Protein AF-A0A0W0EYN5-F1 (afdb_monomer_lite)

Radius of gyration: 32.91 Å; chains: 1; bounding box: 70×61×99 Å

Organism: Moniliophthora roreri (NCBI:txid221103)

InterPro domains:
  IPR000730 Proliferating cell nuclear antigen, PCNA [PTHR11352] (245-375)
  IPR000730 Proliferating cell nuclear antigen, PCNA [TIGR00590] (245-375)
  IPR007318 Phospholipid methyltransferase [PF04191] (114-179)
  IPR022648 Proliferating cell nuclear antigen, PCNA, N-terminal [PF00705] (245-336)
  IPR046938 DNA clamp superfamily [SSF55979] (242-336)

Foldseek 3Di:
DDLVVLLVLLQVLLVLLLLLLVLLLLLLDFPDDVVPPPLDDQDPCVVDDVSNLLSCVRVPQNPPQVVVLSVVLNVLSNLQSLLSNCVSPVVSCVVPVLSVFDAPDNLSDDDPLLVQLSCLQNQLSVQSVQVSVQCPVVDDSHLDQDPDDDDRCDTPCVVDPCSSLVSNLSNLRSSLSNQPDGSTSLVRSCVCVDPVSVVSNVSSVVSSVSSNVSVVVCVVSSVVSVLVNLVVVVVVVVVVPDQQKDWDKDADPVNPDIDIDIGGNVNDPDDDGPDDADFADDPVVVVVVVVVADPQWDWDWDAPDRPGQWIKIWTADPVPRDIDIDIDGGDDDDDDDDDDDPDDDPDDDDDDPVVVVVVCVVVVVPDDDDDDDDDD

Structure (mmCIF, N/CA/C/O backbone):
data_AF-A0A0W0EYN5-F1
#
_entry.id   AF-A0A0W0EYN5-F1
#
loop_
_atom_site.group_PDB
_atom_site.id
_atom_site.type_symbol
_atom_site.label_atom_id
_atom_site.label_alt_id
_atom_site.label_comp_id
_atom_site.label_asym_id
_atom_site.label_entity_id
_atom_site.label_seq_id
_atom_site.pdbx_PDB_ins_code
_atom_site.Cartn_x
_atom_site.Cartn_y
_atom_site.Cartn_z
_atom_site.occupancy
_atom_site.B_iso_or_equiv
_atom_site.auth_seq_id
_atom_site.auth_comp_id
_atom_site.auth_asym_id
_atom_site.auth_atom_id
_atom_site.pdbx_PDB_model_num
ATOM 1 N N . MET A 1 1 ? 24.692 -20.113 -33.228 1.00 60.09 1 MET A N 1
ATOM 2 C CA . MET A 1 1 ? 23.243 -19.869 -33.068 1.00 60.09 1 MET A CA 1
ATOM 3 C C . MET A 1 1 ? 22.690 -19.622 -34.459 1.00 60.09 1 MET A C 1
ATOM 5 O O . MET A 1 1 ? 23.365 -18.939 -35.217 1.00 60.09 1 MET A O 1
ATOM 9 N N . THR A 1 2 ? 21.585 -20.253 -34.856 1.00 79.88 2 THR A N 1
ATOM 10 C CA . THR A 1 2 ? 21.007 -19.992 -36.185 1.00 79.88 2 THR A CA 1
ATOM 11 C C . THR A 1 2 ? 20.398 -18.582 -36.211 1.00 79.88 2 THR A C 1
ATOM 13 O O . THR A 1 2 ? 19.923 -18.129 -35.165 1.00 79.88 2 THR A O 1
ATOM 16 N N . PRO A 1 3 ? 20.382 -17.887 -37.365 1.00 79.56 3 PRO A N 1
ATOM 17 C CA . PRO A 1 3 ? 19.792 -16.547 -37.480 1.00 79.56 3 PRO A CA 1
ATOM 18 C C . PRO A 1 3 ? 18.334 -16.489 -36.998 1.00 79.56 3 PRO A C 1
ATOM 20 O O . PRO A 1 3 ? 17.917 -15.533 -36.353 1.00 79.56 3 PRO A O 1
ATOM 23 N N . GLU A 1 4 ? 17.574 -17.561 -37.234 1.00 84.50 4 GLU A N 1
ATOM 24 C CA . GLU A 1 4 ? 16.193 -17.705 -36.760 1.00 84.50 4 GLU A CA 1
ATOM 25 C C . GLU A 1 4 ? 16.092 -17.740 -35.229 1.00 84.50 4 GLU A C 1
ATOM 27 O O . GLU A 1 4 ? 15.214 -17.107 -34.643 1.00 84.50 4 GLU A O 1
ATOM 32 N N . HIS A 1 5 ? 17.010 -18.445 -34.561 1.00 86.12 5 HIS A N 1
ATOM 33 C CA . HIS A 1 5 ? 17.027 -18.536 -33.103 1.00 86.12 5 HIS A CA 1
ATOM 34 C C . HIS A 1 5 ? 17.408 -17.190 -32.464 1.00 86.12 5 HIS A C 1
ATOM 36 O O . HIS A 1 5 ? 16.873 -16.825 -31.418 1.00 86.12 5 HIS A O 1
ATOM 42 N N . GLU A 1 6 ? 18.304 -16.429 -33.098 1.00 87.38 6 GLU A N 1
ATOM 43 C CA . GLU A 1 6 ? 18.687 -15.084 -32.649 1.00 87.38 6 GLU A CA 1
ATOM 44 C C . GLU A 1 6 ? 17.545 -14.081 -32.812 1.00 87.38 6 GLU A C 1
ATOM 46 O O . GLU A 1 6 ? 17.229 -13.348 -31.872 1.00 87.38 6 GLU A O 1
ATOM 51 N N . PHE A 1 7 ? 16.854 -14.116 -33.954 1.00 91.56 7 PHE A N 1
ATOM 52 C CA . PHE A 1 7 ? 15.658 -13.312 -34.178 1.00 91.56 7 PHE A CA 1
ATOM 53 C C . PHE A 1 7 ? 14.560 -13.606 -33.148 1.00 91.56 7 PHE A C 1
ATOM 55 O O . PHE A 1 7 ? 13.981 -12.676 -32.577 1.00 91.56 7 PHE A O 1
ATOM 62 N N . LEU A 1 8 ? 14.288 -14.886 -32.870 1.00 92.50 8 LEU A N 1
ATOM 63 C CA . LEU A 1 8 ? 13.269 -15.283 -31.898 1.00 92.50 8 LEU A CA 1
ATOM 64 C C . LEU A 1 8 ? 13.630 -14.822 -30.480 1.00 92.50 8 LEU A C 1
ATOM 66 O O . LEU A 1 8 ? 12.780 -14.272 -29.775 1.00 92.50 8 LEU A O 1
ATOM 70 N N . GLN A 1 9 ? 14.891 -14.995 -30.070 1.00 93.12 9 GLN A N 1
ATOM 71 C CA . GLN A 1 9 ? 15.349 -14.574 -28.747 1.00 93.12 9 GLN A CA 1
ATOM 72 C C . GLN A 1 9 ? 15.282 -13.049 -28.581 1.00 93.12 9 GLN A C 1
ATOM 74 O O . GLN A 1 9 ? 14.762 -12.565 -27.572 1.00 93.12 9 GLN A O 1
ATOM 79 N N . ALA A 1 10 ? 15.751 -12.296 -29.579 1.00 93.75 10 ALA A N 1
ATOM 80 C CA . ALA A 1 10 ? 15.685 -10.838 -29.590 1.00 93.75 10 ALA A CA 1
ATOM 81 C C . ALA A 1 10 ? 14.234 -10.339 -29.537 1.00 93.75 10 ALA A C 1
ATOM 83 O O . ALA A 1 10 ? 13.909 -9.473 -28.725 1.00 93.75 10 ALA A O 1
ATOM 84 N N . SER A 1 11 ? 13.347 -10.935 -30.338 1.00 95.31 11 SER A N 1
ATOM 85 C CA . SER A 1 11 ? 11.919 -10.596 -30.360 1.00 95.31 11 SER A CA 1
ATOM 86 C C . SER A 1 11 ? 11.261 -10.842 -29.006 1.00 95.31 11 SER A C 1
ATOM 88 O O . SER A 1 11 ? 10.564 -9.972 -28.483 1.00 95.31 11 SER A O 1
ATOM 90 N N . PHE A 1 12 ? 11.526 -11.995 -28.390 1.00 96.06 12 PHE A N 1
ATOM 91 C CA . PHE A 1 12 ? 10.991 -12.314 -27.070 1.00 96.06 12 PHE A CA 1
ATOM 92 C C . PHE A 1 12 ? 11.501 -11.344 -25.995 1.00 96.06 12 PHE A C 1
ATOM 94 O O . PHE A 1 12 ? 10.713 -10.820 -25.205 1.00 96.06 12 PHE A O 1
ATOM 101 N N . LYS A 1 13 ? 12.804 -11.036 -25.995 1.00 95.69 13 LYS A N 1
ATOM 102 C CA . LYS A 1 13 ? 13.395 -10.066 -25.066 1.00 95.69 13 LYS A CA 1
ATOM 103 C C . LYS A 1 13 ? 12.800 -8.665 -25.248 1.00 95.69 13 LYS A C 1
ATOM 105 O O . LYS A 1 13 ? 12.451 -8.026 -24.257 1.00 95.69 13 LYS A O 1
ATOM 110 N N . ALA A 1 14 ? 12.625 -8.212 -26.489 1.00 96.31 14 ALA A N 1
ATOM 111 C CA . ALA A 1 14 ? 12.003 -6.928 -26.802 1.00 96.31 14 ALA A CA 1
ATOM 112 C C . ALA A 1 14 ? 10.554 -6.849 -26.287 1.00 96.31 14 ALA A C 1
ATOM 114 O O . ALA A 1 14 ? 10.178 -5.863 -25.652 1.00 96.31 14 ALA A O 1
ATOM 115 N N . VAL A 1 15 ? 9.759 -7.911 -26.470 1.00 96.88 15 VAL A N 1
ATOM 116 C CA . VAL A 1 15 ? 8.395 -8.000 -25.915 1.00 96.88 15 VAL A CA 1
ATOM 117 C C . VAL A 1 15 ? 8.410 -7.901 -24.389 1.00 96.88 15 VAL A C 1
ATOM 119 O O . VAL A 1 15 ? 7.619 -7.150 -23.820 1.00 96.88 15 VAL A O 1
ATOM 122 N N . LEU A 1 16 ? 9.325 -8.601 -23.714 1.00 96.62 16 LEU A N 1
ATOM 123 C CA . LEU A 1 16 ? 9.462 -8.542 -22.255 1.00 96.62 16 LEU A CA 1
ATOM 124 C C . LEU A 1 16 ? 9.797 -7.131 -21.745 1.00 96.62 16 LEU A C 1
ATOM 126 O O . LEU A 1 16 ? 9.211 -6.684 -20.756 1.00 96.62 16 LEU A O 1
ATOM 130 N N . VAL A 1 17 ? 10.686 -6.409 -22.434 1.00 96.56 17 VAL A N 1
ATOM 131 C CA . VAL A 1 17 ? 10.999 -5.007 -22.115 1.00 96.56 17 VAL A CA 1
ATOM 132 C C . VAL A 1 17 ? 9.755 -4.129 -22.253 1.00 96.56 17 VAL A C 1
ATOM 134 O O . VAL A 1 17 ? 9.421 -3.391 -21.324 1.00 96.56 17 VAL A O 1
ATOM 137 N N . LEU A 1 18 ? 9.017 -4.245 -23.360 1.00 96.38 18 LEU A N 1
ATOM 138 C CA . LEU A 1 18 ? 7.792 -3.467 -23.570 1.00 96.38 18 LEU A CA 1
ATOM 139 C C . LEU A 1 18 ? 6.719 -3.780 -22.519 1.00 96.38 18 LEU A C 1
ATOM 141 O O . LEU A 1 18 ? 6.106 -2.861 -21.975 1.00 96.38 18 LEU A O 1
ATOM 145 N N . LEU A 1 19 ? 6.526 -5.058 -22.178 1.00 95.56 19 LEU A N 1
ATOM 146 C CA . LEU A 1 19 ? 5.604 -5.475 -21.118 1.00 95.56 19 LEU A CA 1
ATOM 147 C C . LEU A 1 19 ? 5.996 -4.894 -19.757 1.00 95.56 19 LEU A C 1
ATOM 149 O O . LEU A 1 19 ? 5.115 -4.450 -19.021 1.00 95.56 19 LEU A O 1
ATOM 153 N N . SER A 1 20 ? 7.292 -4.835 -19.435 1.00 95.19 20 SER A N 1
ATOM 154 C CA . SER A 1 20 ? 7.768 -4.194 -18.201 1.00 95.19 20 SER A CA 1
ATOM 155 C C . SER A 1 20 ? 7.454 -2.690 -18.171 1.00 95.19 20 SER A C 1
ATOM 157 O O . SER A 1 20 ? 6.932 -2.192 -17.173 1.00 95.19 20 SER A O 1
ATOM 159 N N . GLY A 1 21 ? 7.638 -1.979 -19.292 1.00 93.44 21 GLY A N 1
ATOM 160 C CA . GLY A 1 21 ? 7.287 -0.559 -19.409 1.00 93.44 21 GLY A CA 1
ATOM 161 C C . GLY A 1 21 ? 5.778 -0.304 -19.289 1.00 93.44 21 GLY A C 1
ATOM 162 O O . GLY A 1 21 ? 5.344 0.638 -18.620 1.00 93.44 21 GLY A O 1
ATOM 163 N N . ILE A 1 22 ? 4.953 -1.180 -19.875 1.00 92.75 22 ILE A N 1
ATOM 164 C CA . ILE A 1 22 ? 3.490 -1.141 -19.735 1.00 92.75 22 ILE A CA 1
ATOM 165 C C . ILE A 1 22 ? 3.077 -1.411 -18.282 1.00 92.75 22 ILE A C 1
ATOM 167 O O . ILE A 1 22 ? 2.254 -0.675 -17.731 1.00 92.75 22 ILE A O 1
ATOM 171 N N . ALA A 1 23 ? 3.656 -2.428 -17.639 1.00 92.69 23 ALA A N 1
ATOM 172 C CA . ALA A 1 23 ? 3.383 -2.751 -16.242 1.00 92.69 23 ALA A CA 1
ATOM 173 C C . ALA A 1 23 ? 3.735 -1.576 -15.319 1.00 92.69 23 ALA A C 1
ATOM 175 O O . ALA A 1 23 ? 2.906 -1.178 -14.500 1.00 92.69 23 ALA A O 1
ATOM 176 N N . PHE A 1 24 ? 4.903 -0.954 -15.514 1.00 91.44 24 PHE A N 1
ATOM 177 C CA . PHE A 1 24 ? 5.311 0.246 -14.783 1.00 91.44 24 PHE A CA 1
ATOM 178 C C . PHE A 1 24 ? 4.314 1.397 -14.964 1.00 91.44 24 PHE A C 1
ATOM 180 O O . PHE A 1 24 ? 3.911 2.038 -13.990 1.00 91.44 24 PHE A O 1
ATOM 187 N N . ARG A 1 25 ? 3.840 1.628 -16.197 1.00 90.06 25 ARG A N 1
ATOM 188 C CA . ARG A 1 25 ? 2.810 2.637 -16.466 1.00 90.06 25 ARG A CA 1
ATOM 189 C C . ARG A 1 25 ? 1.548 2.372 -15.648 1.00 90.06 25 ARG A C 1
ATOM 191 O O . ARG A 1 25 ? 1.042 3.312 -15.034 1.00 90.06 25 ARG A O 1
ATOM 198 N N . PHE A 1 26 ? 1.040 1.141 -15.627 1.00 88.44 26 PHE A N 1
ATOM 199 C CA . PHE A 1 26 ? -0.155 0.795 -14.849 1.00 88.44 26 PHE A CA 1
ATOM 200 C C . PHE A 1 26 ? 0.057 0.931 -13.337 1.00 88.44 26 PHE A C 1
ATOM 202 O O . PHE A 1 26 ? -0.863 1.365 -12.648 1.00 88.44 26 PHE A O 1
ATOM 209 N N . SER A 1 27 ? 1.262 0.664 -12.823 1.00 89.38 27 SER A N 1
ATOM 210 C CA . SER A 1 27 ? 1.581 0.841 -11.397 1.00 89.38 27 SER A CA 1
ATOM 211 C C . SER A 1 27 ? 1.345 2.263 -10.887 1.00 89.38 27 SER A C 1
ATOM 213 O O . SER A 1 27 ? 0.970 2.462 -9.734 1.00 89.38 27 SER A O 1
ATOM 215 N N . PHE A 1 28 ? 1.571 3.253 -11.748 1.00 85.62 28 PHE A N 1
ATOM 216 C CA . PHE A 1 28 ? 1.469 4.675 -11.416 1.00 85.62 28 PHE A CA 1
ATOM 217 C C . PHE A 1 28 ? 0.334 5.370 -12.179 1.00 85.62 28 PHE A C 1
ATOM 219 O O . PHE A 1 28 ? 0.349 6.588 -12.356 1.00 85.62 28 PHE A O 1
ATOM 226 N N . THR A 1 29 ? -0.654 4.597 -12.643 1.00 83.38 29 THR A N 1
ATOM 227 C CA . THR A 1 29 ? -1.915 5.122 -13.177 1.00 83.38 29 THR A CA 1
ATOM 228 C C . THR A 1 29 ? -3.045 4.709 -12.240 1.00 83.38 29 THR A C 1
ATOM 230 O O . THR A 1 29 ? -3.401 3.530 -12.223 1.00 83.38 29 THR A O 1
ATOM 233 N N . PRO A 1 30 ? -3.612 5.629 -11.448 1.00 70.44 30 PRO A N 1
ATOM 234 C CA . PRO A 1 30 ? -4.750 5.295 -10.603 1.00 70.44 30 PRO A CA 1
ATOM 235 C C . PRO A 1 30 ? -5.973 4.899 -11.453 1.00 70.44 30 PRO A C 1
ATOM 237 O O . PRO A 1 30 ? -6.144 5.417 -12.557 1.00 70.44 30 PRO A O 1
ATOM 240 N N . PRO A 1 31 ? -6.844 4.005 -10.948 1.00 67.62 31 PRO A N 1
ATOM 241 C CA . PRO A 1 31 ? -8.040 3.550 -11.665 1.00 67.62 31 PRO A CA 1
ATOM 242 C C . PRO A 1 31 ? -9.118 4.635 -11.778 1.00 67.62 31 PRO A C 1
ATOM 244 O O . PRO A 1 31 ? -9.865 4.658 -12.749 1.00 67.62 31 PRO A O 1
ATOM 247 N N . ASN A 1 32 ? -9.181 5.543 -10.802 1.00 63.16 32 ASN A N 1
ATOM 248 C CA . ASN A 1 32 ? -10.073 6.691 -10.816 1.00 63.16 32 ASN A CA 1
ATOM 249 C C . ASN A 1 32 ? -9.248 7.929 -11.166 1.00 63.16 32 ASN A C 1
ATOM 251 O O . ASN A 1 32 ? -8.230 8.186 -10.518 1.00 63.16 32 ASN A O 1
ATOM 255 N N . ASN A 1 33 ? -9.695 8.708 -12.158 1.00 53.38 33 ASN A N 1
ATOM 256 C CA . ASN A 1 33 ? -9.189 10.064 -12.344 1.00 53.38 33 ASN A CA 1
ATOM 257 C C . ASN A 1 33 ? -9.405 10.794 -11.018 1.00 53.38 33 ASN A C 1
ATOM 259 O O . ASN A 1 33 ? -10.546 11.035 -10.623 1.00 53.38 33 ASN A O 1
ATOM 263 N N . SER A 1 34 ? -8.328 11.163 -10.329 1.00 49.31 34 SER A N 1
ATOM 264 C CA . SER A 1 34 ? -8.365 12.046 -9.164 1.00 49.31 34 SER A CA 1
ATOM 265 C C . SER A 1 34 ? -8.702 13.482 -9.588 1.00 49.31 34 SER A C 1
ATOM 267 O O . SER A 1 34 ? -8.107 14.435 -9.107 1.00 49.31 34 SER A O 1
ATOM 269 N N . GLY A 1 35 ? -9.668 13.657 -10.498 1.00 40.22 35 GLY A N 1
ATOM 270 C CA . GLY A 1 35 ? -10.039 14.925 -11.128 1.00 40.22 35 GLY A CA 1
ATOM 271 C C . GLY A 1 35 ? -10.541 16.001 -10.163 1.00 40.22 35 GLY A C 1
ATOM 272 O O . GLY A 1 35 ? -10.834 17.099 -10.610 1.00 40.22 35 GLY A O 1
ATOM 273 N N . ASN A 1 36 ? -10.598 15.703 -8.861 1.00 41.62 36 ASN A N 1
ATOM 274 C CA . ASN A 1 36 ? -10.980 16.628 -7.799 1.00 41.62 36 ASN A CA 1
ATOM 275 C C . ASN A 1 36 ? -9.921 16.771 -6.683 1.00 41.62 36 ASN A C 1
ATOM 277 O O . ASN A 1 36 ? -10.180 17.500 -5.726 1.00 41.62 36 ASN A O 1
ATOM 281 N N . SER A 1 37 ? -8.755 16.106 -6.745 1.00 48.66 37 SER A N 1
ATOM 282 C CA . SER A 1 37 ? -7.663 16.399 -5.802 1.00 48.66 37 SER A CA 1
ATOM 283 C C . SER A 1 37 ? -6.960 17.666 -6.278 1.00 48.66 37 SER A C 1
ATOM 285 O O . SER A 1 37 ? -6.003 17.614 -7.046 1.00 48.66 37 SER A O 1
ATOM 287 N N . VAL A 1 38 ? -7.491 18.824 -5.888 1.00 52.81 38 VAL A N 1
ATOM 288 C CA . VAL A 1 38 ? -6.788 20.096 -6.068 1.00 52.81 38 VAL A CA 1
ATOM 289 C C . VAL A 1 38 ? -5.455 19.963 -5.342 1.00 52.81 38 VAL A C 1
ATOM 291 O O . VAL A 1 38 ? -5.450 19.744 -4.129 1.00 52.81 38 VAL A O 1
ATOM 294 N N . SER A 1 39 ? -4.344 20.059 -6.079 1.00 55.56 39 SER A N 1
ATOM 295 C CA . SER A 1 39 ? -3.005 20.033 -5.493 1.00 55.56 39 SER A CA 1
ATOM 296 C C . SER A 1 39 ? -2.982 21.039 -4.341 1.00 55.56 39 SER A C 1
ATOM 298 O O . SER A 1 39 ? -3.302 22.215 -4.563 1.00 55.56 39 SER A O 1
ATOM 300 N N . PRO A 1 40 ? -2.661 20.616 -3.108 1.00 62.03 40 PRO A N 1
ATOM 301 C CA . PRO A 1 40 ? -2.748 21.515 -1.973 1.00 62.03 40 PRO A CA 1
ATOM 302 C C . PRO A 1 40 ? -1.811 22.714 -2.195 1.00 62.03 40 PRO A C 1
ATOM 304 O O . PRO A 1 40 ? -0.700 22.538 -2.719 1.00 62.03 40 PRO A O 1
ATOM 307 N N . PRO A 1 41 ? -2.224 23.944 -1.830 1.00 69.38 41 PRO A N 1
ATOM 308 C CA . PRO A 1 41 ? -1.318 25.084 -1.860 1.00 69.38 41 PRO A CA 1
ATOM 309 C C . PRO A 1 41 ? -0.112 24.790 -0.964 1.00 69.38 41 PRO A C 1
ATOM 311 O O . PRO A 1 41 ? -0.215 24.044 0.011 1.00 69.38 41 PRO A O 1
ATOM 314 N N . ARG A 1 42 ? 1.052 25.355 -1.309 1.00 76.50 42 ARG A N 1
ATOM 315 C CA . ARG A 1 42 ? 2.275 25.130 -0.532 1.00 76.50 42 ARG A CA 1
ATOM 316 C C . ARG A 1 42 ? 2.034 25.537 0.928 1.00 76.50 42 ARG A C 1
ATOM 318 O O . ARG A 1 42 ? 1.707 26.704 1.152 1.00 76.50 42 ARG A O 1
ATOM 325 N N . PRO A 1 43 ? 2.220 24.626 1.899 1.00 78.62 43 PRO A N 1
ATOM 326 C CA . PRO A 1 43 ? 1.990 24.948 3.294 1.00 78.62 43 PRO A CA 1
ATOM 327 C C . PRO A 1 43 ? 3.052 25.943 3.780 1.00 78.62 43 PRO A C 1
ATOM 329 O O . PRO A 1 43 ? 4.211 25.882 3.336 1.00 78.62 43 PRO A O 1
ATOM 332 N N . PRO A 1 44 ? 2.693 26.871 4.680 1.00 77.81 44 PRO A N 1
ATOM 333 C CA . PRO A 1 44 ? 3.665 27.744 5.317 1.00 77.81 44 PRO A CA 1
ATOM 334 C C . PRO A 1 44 ? 4.661 26.917 6.144 1.00 77.81 44 PRO A C 1
ATOM 336 O O . PRO A 1 44 ? 4.319 25.888 6.723 1.00 77.81 44 PRO A O 1
ATOM 339 N N . LEU A 1 45 ? 5.911 27.387 6.237 1.00 75.06 45 LEU A N 1
ATOM 340 C CA . LEU A 1 45 ? 6.994 26.701 6.967 1.00 75.06 45 LEU A CA 1
ATOM 341 C C . LEU A 1 45 ? 6.660 26.425 8.446 1.00 75.06 45 LEU A C 1
ATOM 343 O O . LEU A 1 45 ? 7.220 25.507 9.041 1.00 75.06 45 LEU A O 1
ATOM 347 N N . SER A 1 46 ? 5.730 27.185 9.027 1.00 76.69 46 SER A N 1
ATOM 348 C CA . SER A 1 46 ? 5.237 27.018 10.396 1.00 76.69 46 SER A CA 1
ATOM 349 C C . SER A 1 46 ? 4.435 25.734 10.629 1.00 76.69 46 SER A C 1
ATOM 351 O O . SER A 1 46 ? 4.337 25.299 11.771 1.00 76.69 46 SER A O 1
ATOM 353 N N . GLU A 1 47 ? 3.873 25.111 9.587 1.00 75.06 47 GLU A N 1
ATOM 354 C CA . GLU A 1 47 ? 3.097 23.860 9.705 1.00 75.06 47 GLU A CA 1
ATOM 355 C C . GLU A 1 47 ? 3.976 22.605 9.856 1.00 75.06 47 GLU A C 1
ATOM 357 O O . GLU A 1 47 ? 3.477 21.496 10.059 1.00 75.06 47 GLU A O 1
ATOM 362 N N . GLY A 1 48 ? 5.299 22.777 9.814 1.00 85.44 48 GLY A N 1
ATOM 363 C CA . GLY A 1 48 ? 6.267 21.733 10.116 1.00 85.44 48 GLY A CA 1
ATOM 364 C C . GLY A 1 48 ? 6.528 20.750 8.971 1.00 85.44 48 GLY A C 1
ATOM 365 O O . GLY A 1 48 ? 6.029 20.866 7.850 1.00 85.44 48 GLY A O 1
ATOM 366 N N . PHE A 1 49 ? 7.373 19.760 9.264 1.00 83.12 49 PHE A N 1
ATOM 367 C CA . PHE A 1 49 ? 7.918 18.837 8.266 1.00 83.12 49 PHE A CA 1
ATOM 368 C C . PHE A 1 49 ? 6.856 17.929 7.625 1.00 83.12 49 PHE A C 1
ATOM 370 O O . PHE A 1 49 ? 6.925 17.656 6.430 1.00 83.12 49 PHE A O 1
ATOM 377 N N . THR A 1 50 ? 5.854 17.486 8.389 1.00 78.62 50 THR A N 1
ATOM 378 C CA . THR A 1 50 ? 4.811 16.571 7.898 1.00 78.62 50 THR A CA 1
ATOM 379 C C . THR A 1 50 ? 3.962 17.212 6.802 1.00 78.62 50 THR A C 1
ATOM 381 O O . THR A 1 50 ? 3.758 16.594 5.761 1.00 78.62 50 THR A O 1
ATOM 384 N N . ALA A 1 51 ? 3.524 18.462 6.988 1.00 79.75 51 ALA A N 1
ATOM 385 C CA . ALA A 1 51 ? 2.744 19.186 5.985 1.00 79.75 51 ALA A CA 1
ATOM 386 C C . ALA A 1 51 ? 3.562 19.425 4.707 1.00 79.75 51 ALA A C 1
ATOM 388 O O . ALA A 1 51 ? 3.090 19.160 3.601 1.00 79.75 51 ALA A O 1
ATOM 389 N N . LEU A 1 52 ? 4.825 19.843 4.860 1.00 83.31 52 LEU A N 1
ATOM 390 C CA . LEU A 1 52 ? 5.739 20.037 3.733 1.00 83.31 52 LEU A CA 1
ATOM 391 C C . LEU A 1 52 ? 5.984 18.735 2.955 1.00 83.31 52 LEU A C 1
ATOM 393 O O . LEU A 1 52 ? 6.006 18.755 1.724 1.00 83.31 52 LEU A O 1
ATOM 397 N N . ARG A 1 53 ? 6.136 17.606 3.659 1.00 85.62 53 ARG A N 1
ATOM 398 C CA . ARG A 1 53 ? 6.294 16.273 3.065 1.00 85.62 53 ARG A CA 1
ATOM 399 C C . ARG A 1 53 ? 5.063 15.864 2.262 1.00 85.62 53 ARG A C 1
ATOM 401 O O . ARG A 1 53 ? 5.220 15.448 1.119 1.00 85.62 53 ARG A O 1
ATOM 408 N N . GLU A 1 54 ? 3.862 15.968 2.833 1.00 81.75 54 GLU A N 1
ATOM 409 C CA . GLU A 1 54 ? 2.624 15.605 2.124 1.00 81.75 54 GLU A CA 1
ATOM 410 C C . GLU A 1 54 ? 2.420 16.486 0.887 1.00 81.75 54 GLU A C 1
ATOM 412 O O . GLU A 1 54 ? 2.152 15.970 -0.197 1.00 81.75 54 GLU A O 1
ATOM 417 N N . TRP A 1 55 ? 2.650 17.799 1.010 1.00 84.62 55 TRP A N 1
ATOM 418 C CA . TRP A 1 55 ? 2.614 18.712 -0.132 1.00 84.62 55 TRP A CA 1
ATOM 419 C C . TRP A 1 55 ? 3.610 18.315 -1.223 1.00 84.62 55 TRP A C 1
ATOM 421 O O . TRP A 1 55 ? 3.243 18.249 -2.393 1.00 84.62 55 TRP A O 1
ATOM 431 N N . PHE A 1 56 ? 4.858 18.020 -0.856 1.00 86.19 56 PHE A N 1
ATOM 432 C CA . PHE A 1 56 ? 5.883 17.603 -1.811 1.00 86.19 56 PHE A CA 1
ATOM 433 C C . PHE A 1 56 ? 5.500 16.292 -2.514 1.00 86.19 56 PHE A C 1
ATOM 435 O O . PHE A 1 56 ? 5.609 16.185 -3.737 1.00 86.19 56 PHE A O 1
ATOM 442 N N . MET A 1 57 ? 4.992 15.311 -1.764 1.00 82.44 57 MET A N 1
ATOM 443 C CA . MET A 1 57 ? 4.531 14.035 -2.314 1.00 82.44 57 MET A CA 1
ATOM 444 C C . MET A 1 57 ? 3.373 14.219 -3.308 1.00 82.44 57 MET A C 1
ATOM 446 O O . MET A 1 57 ? 3.393 13.597 -4.369 1.00 82.44 57 MET A O 1
ATOM 450 N N . MET A 1 58 ? 2.394 15.078 -3.002 1.00 80.94 58 MET A N 1
ATOM 451 C CA . MET A 1 58 ? 1.239 15.306 -3.881 1.00 80.94 58 MET A CA 1
ATOM 452 C C . MET A 1 58 ? 1.577 16.231 -5.055 1.00 80.94 58 MET A C 1
ATOM 454 O O . MET A 1 58 ? 1.545 15.827 -6.214 1.00 80.94 58 MET A O 1
ATOM 458 N N . ALA A 1 59 ? 1.959 17.472 -4.764 1.00 79.81 59 ALA A N 1
ATOM 459 C CA . ALA A 1 59 ? 2.046 18.533 -5.763 1.00 79.81 59 ALA A CA 1
ATOM 460 C C . ALA A 1 59 ? 3.316 18.469 -6.628 1.00 79.81 59 ALA A C 1
ATOM 462 O O . ALA A 1 59 ? 3.335 19.013 -7.734 1.00 79.81 59 ALA A O 1
ATOM 463 N N . VAL A 1 60 ? 4.398 17.857 -6.129 1.00 83.62 60 VAL A N 1
ATOM 464 C CA . VAL A 1 60 ? 5.672 17.760 -6.863 1.00 83.62 60 VAL A CA 1
ATOM 465 C C . VAL A 1 60 ? 5.863 16.362 -7.432 1.00 83.62 60 VAL A C 1
ATOM 467 O O . VAL A 1 60 ? 6.046 16.227 -8.641 1.00 83.62 60 VAL A O 1
ATOM 470 N N . LEU A 1 61 ? 5.807 15.321 -6.598 1.00 84.44 61 LEU A N 1
ATOM 471 C CA . LEU A 1 61 ? 6.052 13.962 -7.079 1.00 84.44 61 LEU A CA 1
ATOM 472 C C . LEU A 1 61 ? 4.890 13.445 -7.936 1.00 84.44 61 LEU A C 1
ATOM 474 O O . LEU A 1 61 ? 5.109 13.134 -9.106 1.00 84.44 61 LEU A O 1
ATOM 478 N N . LEU A 1 62 ? 3.671 13.374 -7.391 1.00 81.31 62 LEU A N 1
ATOM 479 C CA . LEU A 1 62 ? 2.493 12.821 -8.083 1.00 81.31 62 LEU A CA 1
ATOM 480 C C . LEU A 1 62 ? 2.034 13.648 -9.281 1.00 81.31 62 LEU A C 1
ATOM 482 O O . LEU A 1 62 ? 1.906 13.084 -10.367 1.00 81.31 62 LEU A O 1
ATOM 486 N N . ASP A 1 63 ? 1.859 14.957 -9.120 1.00 79.69 63 ASP A N 1
ATOM 487 C CA . ASP A 1 63 ? 1.280 15.782 -10.188 1.00 79.69 63 ASP A CA 1
ATOM 488 C C . ASP A 1 63 ? 2.275 16.186 -11.284 1.00 79.69 63 ASP A C 1
ATOM 490 O O . ASP A 1 63 ? 1.864 16.452 -12.414 1.00 79.69 63 ASP A O 1
ATOM 494 N N . ARG A 1 64 ? 3.581 16.256 -10.983 1.00 84.69 64 ARG A N 1
ATOM 495 C CA . ARG A 1 64 ? 4.591 16.765 -11.933 1.00 84.69 64 ARG A CA 1
ATOM 496 C C . ARG A 1 64 ? 5.629 15.724 -12.323 1.00 84.69 64 ARG A C 1
ATOM 498 O O . ARG A 1 64 ? 5.799 15.471 -13.511 1.00 84.69 64 ARG A O 1
ATOM 505 N N . ALA A 1 65 ? 6.318 15.121 -11.355 1.00 87.12 65 ALA A N 1
ATOM 506 C CA . ALA A 1 65 ? 7.442 14.235 -11.650 1.00 87.12 65 ALA A CA 1
ATOM 507 C C . ALA A 1 65 ? 6.987 12.913 -12.289 1.00 87.12 65 ALA A C 1
ATOM 509 O O . ALA A 1 65 ? 7.417 12.587 -13.391 1.00 87.12 65 ALA A O 1
ATOM 510 N N . TYR A 1 66 ? 6.070 12.170 -11.662 1.00 85.88 66 TYR A N 1
ATOM 511 C CA . TYR A 1 66 ? 5.675 10.843 -12.150 1.00 85.88 66 TYR A CA 1
ATOM 512 C C . TYR A 1 66 ? 5.096 10.815 -13.575 1.00 85.88 66 TYR A C 1
ATOM 514 O O . TYR A 1 66 ? 5.416 9.874 -14.304 1.00 85.88 66 TYR A O 1
ATOM 522 N N . PRO A 1 67 ? 4.267 11.777 -14.028 1.00 86.56 67 PRO A N 1
ATOM 523 C CA . PRO A 1 67 ? 3.822 11.820 -15.420 1.00 86.56 67 PRO A CA 1
ATOM 524 C C . PRO A 1 67 ? 4.985 11.928 -16.412 1.00 86.56 67 PRO A C 1
ATOM 526 O O . PRO A 1 67 ? 4.990 11.214 -17.415 1.00 86.56 67 PRO A O 1
ATOM 529 N N . ILE A 1 68 ? 5.982 12.765 -16.105 1.00 87.38 68 ILE A N 1
ATOM 530 C CA . ILE A 1 68 ? 7.194 12.922 -16.920 1.00 87.38 68 ILE A CA 1
ATOM 531 C C . ILE A 1 68 ? 7.997 11.620 -16.901 1.00 87.38 68 ILE A C 1
ATOM 533 O O . ILE A 1 68 ? 8.332 11.088 -17.959 1.00 87.38 68 ILE A O 1
ATOM 537 N N . GLU A 1 69 ? 8.219 11.048 -15.716 1.00 85.25 69 GLU A N 1
ATOM 538 C CA . GLU A 1 69 ? 9.012 9.824 -15.588 1.00 85.25 69 GLU A CA 1
ATOM 539 C C . GLU A 1 69 ? 8.362 8.625 -16.279 1.00 85.25 69 GLU A C 1
ATOM 541 O O . GLU A 1 69 ? 9.048 7.822 -16.903 1.00 85.25 69 GLU A O 1
ATOM 546 N N . ARG A 1 70 ? 7.028 8.530 -16.276 1.00 87.88 70 ARG A N 1
ATOM 547 C CA . ARG A 1 70 ? 6.303 7.500 -17.038 1.00 87.88 70 ARG A CA 1
ATOM 548 C C . ARG A 1 70 ? 6.536 7.619 -18.542 1.00 87.88 70 ARG A C 1
ATOM 550 O O . ARG A 1 70 ? 6.645 6.591 -19.209 1.00 87.88 70 ARG A O 1
ATOM 557 N N . ILE A 1 71 ? 6.601 8.841 -19.075 1.00 88.56 71 ILE A N 1
ATOM 558 C CA . ILE A 1 71 ? 6.919 9.073 -20.490 1.00 88.56 71 ILE A CA 1
ATOM 559 C C . ILE A 1 71 ? 8.364 8.656 -20.758 1.00 88.56 71 ILE A C 1
ATOM 561 O O . ILE A 1 71 ? 8.608 7.902 -21.697 1.00 88.56 71 ILE A O 1
ATOM 565 N N . PHE A 1 72 ? 9.305 9.071 -19.908 1.00 89.56 72 PHE A N 1
ATOM 566 C CA . PHE A 1 72 ? 10.712 8.697 -20.039 1.00 89.56 72 PHE A CA 1
ATOM 567 C C . PHE A 1 72 ? 10.921 7.182 -19.988 1.00 89.56 72 PHE A C 1
ATOM 569 O O . PHE A 1 72 ? 11.604 6.646 -20.859 1.00 89.56 72 PHE A O 1
ATOM 576 N N . CYS A 1 73 ? 10.314 6.471 -19.034 1.00 89.88 73 CYS A N 1
ATOM 577 C CA . CYS A 1 73 ? 10.428 5.012 -18.944 1.00 89.88 73 CYS A CA 1
ATOM 578 C C . CYS A 1 73 ? 9.815 4.315 -20.166 1.00 89.88 73 CYS A C 1
ATOM 580 O O . CYS A 1 73 ? 10.376 3.343 -20.663 1.00 89.88 73 CYS A O 1
ATOM 582 N N . LEU A 1 74 ? 8.694 4.820 -20.695 1.00 90.94 74 LEU A N 1
ATOM 583 C CA . LEU A 1 74 ? 8.091 4.264 -21.908 1.00 90.94 74 LEU A CA 1
ATOM 584 C C . LEU A 1 74 ? 8.988 4.472 -23.133 1.00 90.94 74 LEU A C 1
ATOM 586 O O . LEU A 1 74 ? 9.197 3.536 -23.902 1.00 90.94 74 LEU A O 1
ATOM 590 N N . VAL A 1 75 ? 9.535 5.677 -23.304 1.00 91.94 75 VAL A N 1
ATOM 591 C CA . VAL A 1 75 ? 10.471 5.987 -24.394 1.00 91.94 75 VAL A CA 1
ATOM 592 C C . VAL A 1 75 ? 11.723 5.121 -24.280 1.00 91.94 75 VAL A C 1
ATOM 594 O O . VAL A 1 75 ? 12.152 4.548 -25.278 1.00 91.94 75 VAL A O 1
ATOM 597 N N . ALA A 1 76 ? 12.267 4.956 -23.074 1.00 93.06 76 ALA A N 1
ATOM 598 C CA . ALA A 1 76 ? 13.409 4.084 -22.834 1.00 93.06 76 ALA A CA 1
ATOM 599 C C . ALA A 1 76 ? 13.099 2.616 -23.155 1.00 93.06 76 ALA A C 1
ATOM 601 O O . ALA A 1 76 ? 13.909 1.967 -23.804 1.00 93.06 76 ALA A O 1
ATOM 602 N N . ALA A 1 77 ? 11.922 2.103 -22.784 1.00 95.25 77 ALA A N 1
ATOM 603 C CA . ALA A 1 77 ? 11.496 0.744 -23.123 1.00 95.25 77 ALA A CA 1
ATOM 604 C C . ALA A 1 77 ? 11.316 0.527 -24.629 1.00 95.25 77 ALA A C 1
ATOM 606 O O . ALA A 1 77 ? 11.736 -0.506 -25.148 1.00 95.25 77 ALA A O 1
ATOM 607 N N . ILE A 1 78 ? 10.743 1.499 -25.342 1.00 95.31 78 ILE A N 1
ATOM 608 C CA . ILE A 1 78 ? 10.633 1.445 -26.805 1.00 95.31 78 ILE A CA 1
ATOM 609 C C . ILE A 1 78 ? 12.025 1.466 -27.436 1.00 95.31 78 ILE A C 1
ATOM 611 O O . ILE A 1 78 ? 12.322 0.641 -28.296 1.00 95.31 78 ILE A O 1
ATOM 615 N N . ASN A 1 79 ? 12.893 2.376 -26.994 1.00 94.69 79 ASN A N 1
ATOM 616 C CA . ASN A 1 79 ? 14.237 2.504 -27.541 1.00 94.69 79 ASN A CA 1
ATOM 617 C C . ASN A 1 79 ? 15.096 1.259 -27.261 1.00 94.69 79 ASN A C 1
ATOM 619 O O . ASN A 1 79 ? 15.803 0.793 -28.146 1.00 94.69 79 ASN A O 1
ATOM 623 N N . GLU A 1 80 ? 14.984 0.677 -26.069 1.00 95.44 80 GLU A N 1
ATOM 624 C CA . GLU A 1 80 ? 15.628 -0.585 -25.695 1.00 95.44 80 GLU A CA 1
ATOM 625 C C . GLU A 1 80 ? 15.128 -1.756 -26.556 1.00 95.44 80 GLU A C 1
ATOM 627 O O . GLU A 1 80 ? 15.923 -2.536 -27.077 1.00 95.44 80 GLU A O 1
ATOM 632 N N . ALA A 1 81 ? 13.815 -1.859 -26.779 1.00 96.31 81 ALA A N 1
ATOM 633 C CA . ALA A 1 81 ? 13.244 -2.880 -27.654 1.00 96.31 81 ALA A CA 1
ATOM 634 C C . ALA A 1 81 ? 13.743 -2.735 -29.103 1.00 96.31 81 ALA A C 1
ATOM 636 O O . ALA A 1 81 ? 14.134 -3.725 -29.720 1.00 96.31 81 ALA A O 1
ATOM 637 N N . LEU A 1 82 ? 13.787 -1.506 -29.629 1.00 95.25 82 LEU A N 1
ATOM 638 C CA . LEU A 1 82 ? 14.334 -1.219 -30.958 1.00 95.25 82 LEU A CA 1
ATOM 639 C C . LEU A 1 82 ? 15.830 -1.537 -31.035 1.00 95.25 82 LEU A C 1
ATOM 641 O O . LEU A 1 82 ? 16.274 -2.113 -32.024 1.00 95.25 82 LEU A O 1
ATOM 645 N N . PHE A 1 83 ? 16.595 -1.227 -29.987 1.00 95.00 83 PHE A N 1
ATOM 646 C CA . PHE A 1 83 ? 18.012 -1.566 -29.898 1.00 95.00 83 PHE A CA 1
ATOM 647 C C . PHE A 1 83 ? 18.246 -3.078 -29.979 1.00 95.00 83 PHE A C 1
ATOM 649 O O . PHE A 1 83 ? 19.071 -3.530 -30.775 1.00 95.00 83 PHE A O 1
ATOM 656 N N . ILE A 1 84 ? 17.482 -3.866 -29.219 1.00 94.50 84 ILE A N 1
ATOM 657 C CA . ILE A 1 84 ? 17.557 -5.333 -29.238 1.00 94.50 84 ILE A CA 1
ATOM 658 C C . ILE A 1 84 ? 17.185 -5.883 -30.625 1.00 94.50 84 ILE A C 1
ATOM 660 O O . ILE A 1 84 ? 17.891 -6.737 -31.160 1.00 94.50 84 ILE A O 1
ATOM 664 N N . LEU A 1 85 ? 16.101 -5.379 -31.228 1.00 94.19 85 LEU A N 1
ATOM 665 C CA . LEU A 1 85 ? 15.635 -5.809 -32.555 1.00 94.19 85 LEU A CA 1
ATOM 666 C C . LEU A 1 85 ? 16.574 -5.387 -33.689 1.00 94.19 85 LEU A C 1
ATOM 668 O O . LEU A 1 85 ? 16.613 -6.042 -34.730 1.00 94.19 85 LEU A O 1
ATOM 672 N N . SER A 1 86 ? 17.364 -4.335 -33.483 1.00 93.12 86 SER A N 1
ATOM 673 C CA . SER A 1 86 ? 18.357 -3.885 -34.456 1.00 93.12 86 SER A CA 1
ATOM 674 C C . SER A 1 86 ? 19.494 -4.892 -34.664 1.00 93.12 86 SER A C 1
ATOM 676 O O . SER A 1 86 ? 20.209 -4.797 -35.658 1.00 93.12 86 SER A O 1
ATOM 678 N N . THR A 1 87 ? 19.688 -5.855 -33.751 1.00 89.81 87 THR A N 1
ATOM 679 C CA . THR A 1 87 ? 20.683 -6.930 -33.902 1.00 89.81 87 THR A CA 1
ATOM 680 C C . THR A 1 87 ? 20.334 -7.892 -35.039 1.00 89.81 87 THR A C 1
ATOM 682 O O . THR A 1 87 ? 21.119 -7.974 -35.982 1.00 89.81 87 THR A O 1
ATOM 685 N N . PRO A 1 88 ? 19.168 -8.563 -35.035 1.00 91.06 88 PRO A N 1
ATOM 686 C CA . PRO A 1 88 ? 18.772 -9.431 -36.143 1.00 91.06 88 PRO A CA 1
ATOM 687 C C . PRO A 1 88 ? 18.197 -8.686 -37.362 1.00 91.06 88 PRO A C 1
ATOM 689 O O . PRO A 1 88 ? 18.083 -9.292 -38.425 1.00 91.06 88 PRO A O 1
ATOM 692 N N . ILE A 1 89 ? 17.810 -7.406 -37.239 1.00 90.38 89 ILE A N 1
ATOM 693 C CA . ILE A 1 89 ? 17.186 -6.623 -38.323 1.00 90.38 89 ILE A CA 1
ATOM 694 C C . ILE A 1 89 ? 18.036 -5.377 -38.641 1.00 90.38 89 ILE A C 1
ATOM 696 O O . ILE A 1 89 ? 17.814 -4.311 -38.056 1.00 90.38 89 ILE A O 1
ATOM 700 N N . PRO A 1 90 ? 18.978 -5.463 -39.602 1.00 87.88 90 PRO A N 1
ATOM 701 C CA . PRO A 1 90 ? 19.874 -4.356 -39.946 1.00 87.88 90 PRO A CA 1
ATOM 702 C C . PRO A 1 90 ? 19.153 -3.075 -40.383 1.00 87.88 90 PRO A C 1
ATOM 704 O O . PRO A 1 90 ? 19.578 -1.986 -40.011 1.00 87.88 90 PRO A O 1
ATOM 707 N N . SER A 1 91 ? 18.003 -3.189 -41.061 1.00 91.44 91 SER A N 1
ATOM 708 C CA . SER A 1 91 ? 17.221 -2.036 -41.536 1.00 91.44 91 SER A CA 1
ATOM 709 C C . SER A 1 91 ? 16.787 -1.079 -40.420 1.00 91.44 91 SER A C 1
ATOM 711 O O . SER A 1 91 ? 16.589 0.108 -40.668 1.00 91.44 91 SER A O 1
ATOM 713 N N . ILE A 1 92 ? 16.653 -1.563 -39.179 1.00 90.44 92 ILE A N 1
ATOM 714 C CA . ILE A 1 92 ? 16.356 -0.698 -38.028 1.00 90.44 92 ILE A CA 1
ATOM 715 C C . ILE A 1 92 ? 17.543 0.230 -37.736 1.00 90.44 92 ILE A C 1
ATOM 717 O O . ILE A 1 92 ? 17.327 1.400 -37.428 1.00 90.44 92 ILE A O 1
ATOM 721 N N . ARG A 1 93 ? 18.786 -0.259 -37.862 1.00 87.38 93 ARG A N 1
ATOM 722 C CA . ARG A 1 93 ? 20.000 0.554 -37.665 1.00 87.38 93 ARG A CA 1
ATOM 723 C C . ARG A 1 93 ? 20.156 1.608 -38.753 1.00 87.38 93 ARG A C 1
ATOM 725 O O . ARG A 1 93 ? 20.591 2.714 -38.450 1.00 87.38 93 ARG A O 1
ATOM 732 N N . ASP A 1 94 ? 19.770 1.274 -39.983 1.00 88.38 94 ASP A N 1
ATOM 733 C CA . ASP A 1 94 ? 19.841 2.197 -41.121 1.00 88.38 94 ASP A CA 1
ATOM 734 C C . ASP A 1 94 ? 18.914 3.406 -40.924 1.00 88.38 94 ASP A C 1
ATOM 736 O O . ASP A 1 94 ? 19.277 4.538 -41.239 1.00 88.38 94 ASP A O 1
ATOM 740 N N . VAL A 1 95 ? 17.724 3.176 -40.357 1.00 92.44 95 VAL A N 1
ATOM 741 C CA . VAL A 1 95 ? 16.746 4.237 -40.062 1.00 92.44 95 VAL A CA 1
ATOM 742 C C . VAL A 1 95 ? 17.080 4.981 -38.763 1.00 92.44 95 VAL A C 1
ATOM 744 O O . VAL A 1 95 ? 16.839 6.184 -38.663 1.00 92.44 95 VAL A O 1
ATOM 747 N N . LEU A 1 96 ? 17.624 4.285 -37.759 1.00 91.75 96 LEU A N 1
ATOM 748 C CA . LEU A 1 96 ? 17.894 4.813 -36.419 1.00 91.75 96 LEU A CA 1
ATOM 749 C C . LEU A 1 96 ? 19.389 4.679 -36.072 1.00 91.75 96 LEU A C 1
ATOM 751 O O . LEU A 1 96 ? 19.784 3.767 -35.337 1.00 91.75 96 LEU A O 1
ATOM 755 N N . PRO A 1 97 ? 20.243 5.602 -36.553 1.00 87.31 97 PRO A N 1
ATOM 756 C CA . PRO A 1 97 ? 21.696 5.478 -36.435 1.00 87.31 97 PRO A CA 1
ATOM 757 C C . PRO A 1 97 ? 22.205 5.532 -34.987 1.00 87.31 97 PRO A C 1
ATOM 759 O O . PRO A 1 97 ? 23.266 4.984 -34.694 1.00 87.31 97 PRO A O 1
ATOM 762 N N . HIS A 1 98 ? 21.450 6.120 -34.049 1.00 87.19 98 HIS A N 1
ATOM 763 C CA . HIS A 1 98 ? 21.790 6.129 -32.616 1.00 87.19 98 HIS A CA 1
ATOM 764 C C . HIS A 1 98 ? 21.669 4.751 -31.940 1.00 87.19 98 HIS A C 1
ATOM 766 O O . HIS A 1 98 ? 22.074 4.589 -30.787 1.00 87.19 98 HIS A O 1
ATOM 772 N N . LEU A 1 99 ? 21.110 3.757 -32.637 1.00 89.06 99 LEU A N 1
ATOM 773 C CA . LEU A 1 99 ? 21.071 2.359 -32.200 1.00 89.06 99 LEU A CA 1
ATOM 774 C C . LEU A 1 99 ? 22.284 1.557 -32.686 1.00 89.06 99 LEU A C 1
ATOM 776 O O . LEU A 1 99 ? 22.485 0.433 -32.227 1.00 89.06 99 LEU A O 1
ATOM 780 N N . ASN A 1 100 ? 23.105 2.113 -33.584 1.00 87.12 100 ASN A N 1
ATOM 781 C CA . ASN A 1 100 ? 24.313 1.458 -34.074 1.00 87.12 100 ASN A CA 1
ATOM 782 C C . ASN A 1 100 ? 25.445 1.560 -33.040 1.00 87.12 100 ASN A C 1
ATOM 784 O O . ASN A 1 100 ? 26.364 2.371 -33.148 1.00 87.12 100 ASN A O 1
ATOM 788 N N . VAL A 1 101 ? 25.329 0.742 -32.000 1.00 86.31 101 VAL A N 1
ATOM 789 C CA . VAL A 1 101 ? 26.215 0.725 -30.839 1.00 86.31 101 VAL A CA 1
ATOM 790 C C . VAL A 1 101 ? 26.947 -0.610 -30.795 1.00 86.31 101 VAL A C 1
ATOM 792 O O . VAL A 1 101 ? 26.335 -1.670 -30.927 1.00 86.31 101 VAL A O 1
ATOM 795 N N . SER A 1 102 ? 28.263 -0.561 -30.589 1.00 83.31 102 SER A N 1
ATOM 796 C CA . SER A 1 102 ? 29.054 -1.766 -30.329 1.00 83.31 102 SER A CA 1
ATOM 797 C C . SER A 1 102 ? 28.780 -2.245 -28.910 1.00 83.31 102 SER A C 1
ATOM 799 O O . SER A 1 102 ? 29.019 -1.510 -27.957 1.00 83.31 102 SER A O 1
ATOM 801 N N . THR A 1 103 ? 28.264 -3.462 -28.770 1.00 79.44 103 THR A N 1
ATOM 802 C CA . THR A 1 103 ? 27.913 -4.034 -27.473 1.00 79.44 103 THR A CA 1
ATOM 803 C C . THR A 1 103 ? 29.076 -4.821 -26.890 1.00 79.44 103 THR A C 1
ATOM 805 O O . THR A 1 103 ? 29.678 -5.665 -27.554 1.00 79.44 103 THR A O 1
ATOM 808 N N . SER A 1 104 ? 29.387 -4.562 -25.622 1.00 75.50 104 SER A N 1
ATOM 809 C CA . SER A 1 104 ? 30.382 -5.329 -24.866 1.00 75.50 104 SER A CA 1
ATOM 810 C C . SER A 1 104 ? 29.873 -6.726 -24.483 1.00 75.50 104 SER A C 1
ATOM 812 O O . SER A 1 104 ? 30.656 -7.662 -24.328 1.00 75.50 104 SER A O 1
ATOM 814 N N . ILE A 1 105 ? 28.550 -6.874 -24.358 1.00 81.12 105 ILE A N 1
ATOM 815 C CA . ILE A 1 105 ? 27.843 -8.103 -23.984 1.00 81.12 105 ILE A CA 1
ATOM 816 C C . ILE A 1 105 ? 26.729 -8.364 -25.003 1.00 81.12 105 ILE A C 1
ATOM 818 O O . ILE A 1 105 ? 26.118 -7.431 -25.517 1.00 81.12 105 ILE A O 1
ATOM 822 N N . ASN A 1 106 ? 26.406 -9.634 -25.272 1.00 85.00 106 ASN A N 1
ATOM 823 C CA . ASN A 1 106 ? 25.295 -9.984 -26.159 1.00 85.00 106 ASN A CA 1
ATOM 824 C C . ASN A 1 106 ? 23.953 -9.408 -25.648 1.00 85.00 106 ASN A C 1
ATOM 826 O O . ASN A 1 106 ? 23.344 -9.938 -24.710 1.00 85.00 106 ASN A O 1
ATOM 830 N N . ASN A 1 107 ? 23.465 -8.365 -26.321 1.00 87.31 107 ASN A N 1
ATOM 831 C CA . ASN A 1 107 ? 22.234 -7.648 -25.992 1.00 87.31 107 ASN A CA 1
ATOM 832 C C . ASN A 1 107 ? 20.954 -8.450 -26.287 1.00 87.31 107 ASN A C 1
ATOM 834 O O . ASN A 1 107 ? 19.907 -8.134 -25.725 1.00 87.31 107 ASN A O 1
ATOM 838 N N . THR A 1 108 ? 21.016 -9.524 -27.079 1.00 88.44 108 THR A N 1
ATOM 839 C CA . THR A 1 108 ? 19.865 -10.418 -27.330 1.00 88.44 108 THR A CA 1
ATOM 840 C C . THR A 1 108 ? 19.708 -11.495 -26.257 1.00 88.44 108 THR A C 1
ATOM 842 O O . THR A 1 108 ? 18.631 -12.066 -26.099 1.00 88.44 108 THR A O 1
ATOM 845 N N . SER A 1 109 ? 20.751 -11.740 -25.456 1.00 89.31 109 SER A N 1
ATOM 846 C CA . SER A 1 109 ? 20.738 -12.803 -24.453 1.00 89.31 109 SER A CA 1
ATOM 847 C C . SER A 1 109 ? 19.768 -12.522 -23.294 1.00 89.31 109 SER A C 1
ATOM 849 O O . SER A 1 109 ? 19.641 -11.394 -22.800 1.00 89.31 109 SER A O 1
ATOM 851 N N . LEU A 1 110 ? 19.080 -13.577 -22.845 1.00 91.31 110 LEU A N 1
ATOM 852 C CA . LEU A 1 110 ? 18.190 -13.569 -21.680 1.00 91.31 110 LEU A CA 1
ATOM 853 C C . LEU A 1 110 ? 18.983 -13.949 -20.426 1.00 91.31 110 LEU A C 1
ATOM 855 O O . LEU A 1 110 ? 18.983 -15.101 -19.996 1.00 91.31 110 LEU A O 1
ATOM 859 N N . THR A 1 111 ? 19.700 -12.987 -19.853 1.00 92.38 111 THR A N 1
ATOM 860 C CA . THR A 1 111 ? 20.476 -13.228 -18.631 1.00 92.38 111 THR A CA 1
ATOM 861 C C . THR A 1 111 ? 19.553 -13.428 -17.419 1.00 92.38 111 THR A C 1
ATOM 863 O O . THR A 1 111 ? 18.465 -12.844 -17.369 1.00 92.38 111 THR A O 1
ATOM 866 N N . PRO A 1 112 ? 19.971 -14.188 -16.387 1.00 93.62 112 PRO A N 1
ATOM 867 C CA . PRO A 1 112 ? 19.183 -14.337 -15.160 1.00 93.62 112 PRO A CA 1
ATOM 868 C C . PRO A 1 112 ? 18.856 -12.997 -14.484 1.00 93.62 112 PRO A C 1
ATOM 870 O O . PRO A 1 112 ? 17.758 -12.813 -13.959 1.00 93.62 112 PRO A O 1
ATOM 873 N N . GLN A 1 113 ? 19.786 -12.037 -14.544 1.00 92.81 113 GLN A N 1
ATOM 874 C CA . GLN A 1 113 ? 19.597 -10.682 -14.019 1.00 92.81 113 GLN A CA 1
ATOM 875 C C . GLN A 1 113 ? 18.491 -9.934 -14.772 1.00 92.81 113 GLN A C 1
ATOM 877 O O . GLN A 1 113 ? 17.614 -9.339 -14.144 1.00 92.81 113 GLN A O 1
ATOM 882 N N . PHE A 1 114 ? 18.488 -10.012 -16.107 1.00 94.69 114 PHE A N 1
ATOM 883 C CA . PHE A 1 114 ? 17.437 -9.423 -16.934 1.00 94.69 114 PHE A CA 1
ATOM 884 C C . PHE A 1 114 ? 16.069 -10.043 -16.625 1.00 94.69 114 PHE A C 1
ATOM 886 O O . PHE A 1 114 ? 15.118 -9.317 -16.344 1.00 94.69 114 PHE A O 1
ATOM 893 N N . ILE A 1 115 ? 15.984 -11.379 -16.605 1.00 95.62 115 ILE A N 1
ATOM 894 C CA . ILE A 1 115 ? 14.734 -12.099 -16.315 1.00 95.62 115 ILE A CA 1
ATOM 895 C C . ILE A 1 115 ? 14.192 -11.692 -14.943 1.00 95.62 115 ILE A C 1
ATOM 897 O O . ILE A 1 115 ? 13.024 -11.329 -14.827 1.00 95.62 115 ILE A O 1
ATOM 901 N N . THR A 1 116 ? 15.043 -11.687 -13.914 1.00 95.94 116 THR A N 1
ATOM 902 C CA . THR A 1 116 ? 14.645 -11.299 -12.552 1.00 95.94 116 THR A CA 1
ATOM 903 C C . THR A 1 116 ? 14.104 -9.869 -12.512 1.00 95.94 116 THR A C 1
ATOM 905 O O . THR A 1 116 ? 13.088 -9.611 -11.872 1.00 95.94 116 THR A O 1
ATOM 908 N N . SER A 1 117 ? 14.734 -8.948 -13.241 1.00 95.38 117 SER A N 1
ATOM 909 C CA . SER A 1 117 ? 14.343 -7.532 -13.277 1.00 95.38 117 SER A CA 1
ATOM 910 C C . SER A 1 117 ? 12.997 -7.314 -13.965 1.00 95.38 117 SER A C 1
ATOM 912 O O . SER A 1 117 ? 12.136 -6.603 -13.441 1.00 95.38 117 SER A O 1
ATOM 914 N N . VAL A 1 118 ? 12.782 -7.984 -15.101 1.00 96.38 118 VAL A N 1
ATOM 915 C CA . VAL A 1 118 ? 11.500 -7.966 -15.816 1.00 96.38 118 VAL A CA 1
ATOM 916 C C . VAL A 1 118 ? 10.395 -8.573 -14.956 1.00 96.38 118 VAL 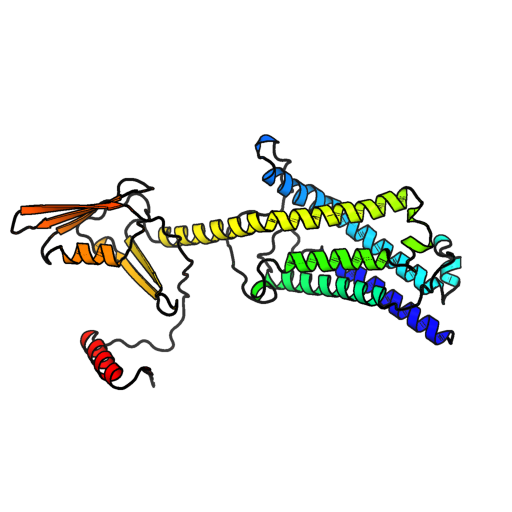A C 1
ATOM 918 O O . VAL A 1 118 ? 9.335 -7.965 -14.811 1.00 96.38 118 VAL A O 1
ATOM 921 N N . LEU A 1 119 ? 10.638 -9.743 -14.357 1.00 96.88 119 LEU A N 1
ATOM 922 C CA . LEU A 1 119 ? 9.660 -10.403 -13.492 1.00 96.88 119 LEU A CA 1
ATOM 923 C C . LEU A 1 119 ? 9.296 -9.527 -12.295 1.00 96.88 119 LEU A C 1
ATOM 925 O O . LEU A 1 119 ? 8.116 -9.393 -11.984 1.00 96.88 119 LEU A O 1
ATOM 929 N N . LEU A 1 120 ? 10.281 -8.884 -11.664 1.00 96.69 120 LEU A N 1
ATOM 930 C CA . LEU A 1 120 ? 10.054 -7.973 -10.544 1.00 96.69 120 LEU A CA 1
ATOM 931 C C . LEU A 1 120 ? 9.196 -6.765 -10.953 1.00 96.69 120 LEU A C 1
ATOM 933 O O . LEU A 1 120 ? 8.253 -6.414 -10.242 1.00 96.69 120 LEU A O 1
ATOM 937 N N . SER A 1 121 ? 9.480 -6.171 -12.117 1.00 95.50 121 SER A N 1
ATOM 938 C CA . SER A 1 121 ? 8.718 -5.038 -12.657 1.00 95.50 121 SER A CA 1
ATOM 939 C C . SER A 1 121 ? 7.264 -5.418 -12.967 1.00 95.50 121 SER A C 1
ATOM 941 O O . SER A 1 121 ? 6.328 -4.764 -12.496 1.00 95.50 121 SER A O 1
ATOM 943 N N . ILE A 1 122 ? 7.065 -6.521 -13.698 1.00 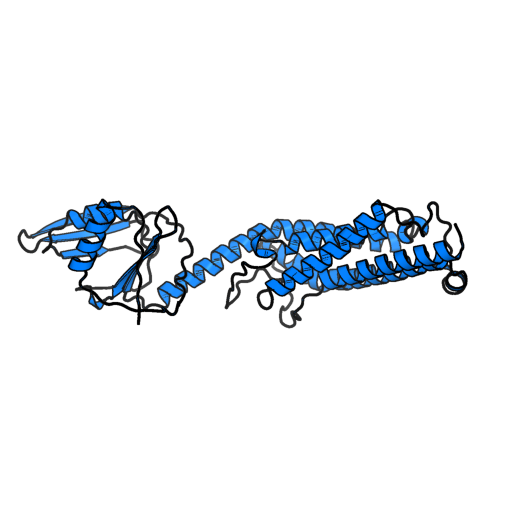96.25 122 ILE A N 1
ATOM 944 C CA . ILE A 1 122 ? 5.737 -7.015 -14.084 1.00 96.25 122 ILE A CA 1
ATOM 945 C C . ILE A 1 122 ? 4.936 -7.437 -12.848 1.00 96.25 122 ILE A C 1
ATOM 947 O O . ILE A 1 122 ? 3.776 -7.045 -12.710 1.00 96.25 122 ILE A O 1
ATOM 951 N N . ALA A 1 123 ? 5.547 -8.182 -11.922 1.00 96.62 123 ALA A N 1
ATOM 952 C CA . ALA A 1 123 ? 4.904 -8.587 -10.674 1.00 96.62 123 ALA A CA 1
ATOM 953 C C . ALA A 1 123 ? 4.493 -7.371 -9.834 1.00 96.62 123 ALA A C 1
ATOM 955 O O . ALA A 1 123 ? 3.370 -7.334 -9.331 1.00 96.62 123 ALA A O 1
ATOM 956 N N . GLY A 1 124 ? 5.354 -6.350 -9.741 1.00 95.75 124 GLY A N 1
ATOM 957 C CA . GLY A 1 124 ? 5.029 -5.081 -9.093 1.00 95.75 124 GLY A CA 1
ATOM 958 C C . GLY A 1 124 ? 3.794 -4.417 -9.704 1.00 95.75 124 GLY A C 1
ATOM 959 O O . GLY A 1 124 ? 2.875 -4.048 -8.974 1.00 95.75 124 GLY A O 1
ATOM 960 N N . GLY A 1 125 ? 3.715 -4.348 -11.037 1.00 94.38 125 GLY A N 1
ATOM 961 C CA . GLY A 1 125 ? 2.554 -3.789 -11.738 1.00 94.38 125 GLY A CA 1
ATOM 962 C C . GLY A 1 125 ? 1.264 -4.573 -11.543 1.00 94.38 125 GLY A C 1
ATOM 963 O O . GLY A 1 125 ? 0.235 -3.988 -11.197 1.00 94.38 125 GLY A O 1
ATOM 964 N N . ILE A 1 126 ? 1.311 -5.899 -11.671 1.00 94.69 126 ILE A N 1
ATOM 965 C CA . ILE A 1 126 ? 0.148 -6.762 -11.419 1.00 94.69 126 ILE A CA 1
ATOM 966 C C . ILE A 1 126 ? -0.328 -6.599 -9.973 1.00 94.69 126 ILE A C 1
ATOM 968 O O . ILE A 1 126 ? -1.522 -6.405 -9.724 1.00 94.69 126 ILE A O 1
ATOM 972 N N . PHE A 1 127 ? 0.599 -6.622 -9.013 1.00 95.38 127 PHE A N 1
ATOM 973 C CA . PHE A 1 127 ? 0.261 -6.502 -7.601 1.00 95.38 127 PHE A CA 1
ATOM 974 C C . PHE A 1 127 ? -0.322 -5.125 -7.271 1.00 95.38 127 PHE A C 1
ATOM 976 O O . PHE A 1 127 ? -1.281 -5.010 -6.503 1.00 95.38 127 PHE A O 1
ATOM 983 N N . ARG A 1 128 ? 0.185 -4.074 -7.921 1.00 93.44 128 ARG A N 1
ATOM 984 C CA . ARG A 1 128 ? -0.324 -2.710 -7.776 1.00 93.44 128 ARG A CA 1
ATOM 985 C C . ARG A 1 128 ? -1.745 -2.569 -8.318 1.00 93.44 128 ARG A C 1
ATOM 987 O O . ARG A 1 128 ? -2.580 -1.958 -7.649 1.00 93.44 128 ARG A O 1
ATOM 994 N N . VAL A 1 129 ? -2.043 -3.188 -9.462 1.00 92.06 129 VAL A N 1
ATOM 995 C CA . VAL A 1 129 ? -3.401 -3.263 -10.029 1.00 92.06 129 VAL A CA 1
ATOM 996 C C . VAL A 1 129 ? -4.343 -4.056 -9.123 1.00 92.06 129 VAL A C 1
ATOM 998 O O . VAL A 1 129 ? -5.478 -3.633 -8.908 1.00 92.06 129 VAL A O 1
ATOM 1001 N N . ALA A 1 130 ? -3.885 -5.160 -8.529 1.00 92.62 130 ALA A N 1
ATOM 1002 C CA . ALA A 1 130 ? -4.677 -5.900 -7.546 1.00 92.62 130 ALA A CA 1
ATOM 1003 C C . ALA A 1 130 ? -5.013 -5.036 -6.316 1.00 92.62 130 ALA A C 1
ATOM 1005 O O . ALA A 1 130 ? -6.154 -5.045 -5.855 1.00 92.62 130 ALA A O 1
ATOM 1006 N N . CYS A 1 131 ? -4.061 -4.227 -5.835 1.00 91.75 131 CYS A N 1
ATOM 1007 C CA . CYS A 1 131 ? -4.304 -3.278 -4.746 1.00 91.75 131 CYS A CA 1
ATOM 1008 C C . CYS A 1 131 ? -5.331 -2.204 -5.136 1.00 91.75 131 CYS A C 1
ATOM 1010 O O . CYS A 1 131 ? -6.238 -1.905 -4.362 1.00 91.75 131 CYS A O 1
ATOM 1012 N N . TYR A 1 132 ? -5.225 -1.657 -6.350 1.00 88.81 132 TYR A N 1
ATOM 1013 C CA . TYR A 1 132 ? -6.193 -0.693 -6.877 1.00 88.81 132 TYR A CA 1
ATOM 1014 C C . TYR A 1 132 ? -7.609 -1.265 -6.958 1.00 88.81 132 TYR A C 1
ATOM 1016 O O . TYR A 1 132 ? -8.560 -0.589 -6.576 1.00 88.81 132 TYR A O 1
ATOM 1024 N N . ARG A 1 133 ? -7.753 -2.513 -7.411 1.00 88.38 133 ARG A N 1
ATOM 1025 C CA . ARG A 1 133 ? -9.053 -3.194 -7.486 1.00 88.38 133 ARG A CA 1
ATOM 1026 C C . ARG A 1 133 ? -9.648 -3.471 -6.108 1.00 88.38 133 ARG A C 1
ATOM 1028 O O . ARG A 1 133 ? -10.841 -3.267 -5.936 1.00 88.38 133 ARG A O 1
ATOM 1035 N N . ALA A 1 134 ? -8.827 -3.892 -5.145 1.00 87.62 134 ALA A N 1
ATOM 1036 C CA . ALA A 1 134 ? -9.277 -4.146 -3.775 1.00 87.62 134 ALA A CA 1
ATOM 1037 C C . ALA A 1 134 ? -9.733 -2.859 -3.066 1.00 87.62 134 ALA A C 1
ATOM 1039 O O . ALA A 1 134 ? -10.744 -2.862 -2.369 1.00 87.62 134 ALA A O 1
ATOM 1040 N N . LEU A 1 135 ? -9.015 -1.745 -3.258 1.00 84.19 135 LEU A N 1
ATOM 1041 C CA . LEU A 1 135 ? -9.414 -0.456 -2.685 1.00 84.19 135 LEU A CA 1
ATOM 1042 C C . LEU A 1 135 ? -10.595 0.189 -3.420 1.00 84.19 135 LEU A C 1
ATOM 1044 O O . LEU A 1 135 ? -11.427 0.831 -2.781 1.00 84.19 135 LEU A O 1
ATOM 1048 N N . GLY A 1 136 ? -10.674 0.049 -4.744 1.00 82.19 136 GLY A N 1
ATOM 1049 C CA . GLY A 1 136 ? -11.729 0.646 -5.561 1.00 82.19 136 GLY A CA 1
ATOM 1050 C C . GLY A 1 136 ? -11.908 2.139 -5.269 1.00 82.19 136 GLY A C 1
ATOM 1051 O O . GLY A 1 136 ? -10.955 2.918 -5.305 1.00 82.19 136 GLY A O 1
ATOM 1052 N N . ASN A 1 137 ? -13.131 2.530 -4.907 1.00 70.88 137 ASN A N 1
ATOM 1053 C CA . ASN A 1 137 ? -13.491 3.918 -4.591 1.00 70.88 137 ASN A CA 1
ATOM 1054 C C . ASN A 1 137 ? -12.852 4.462 -3.301 1.00 70.88 137 ASN A C 1
ATOM 1056 O O . ASN A 1 137 ? -12.881 5.671 -3.072 1.00 70.88 137 ASN A O 1
ATOM 1060 N N . ALA A 1 138 ? -12.269 3.596 -2.468 1.00 69.81 138 ALA A N 1
ATOM 1061 C CA . ALA A 1 138 ? -11.542 4.004 -1.271 1.00 69.81 138 ALA A CA 1
ATOM 1062 C C . ALA A 1 138 ? -10.099 4.451 -1.569 1.00 69.81 138 ALA A C 1
ATOM 1064 O O . ALA A 1 138 ? -9.457 5.027 -0.692 1.00 69.81 138 ALA A O 1
ATOM 1065 N N . PHE A 1 139 ? -9.572 4.207 -2.779 1.00 75.56 139 PHE A N 1
ATOM 1066 C CA . PHE A 1 139 ? -8.208 4.603 -3.129 1.00 75.56 139 PHE A CA 1
ATOM 1067 C C . PHE A 1 139 ? -8.073 6.129 -3.212 1.00 75.56 139 PHE A C 1
ATOM 1069 O O . PHE A 1 139 ? -8.758 6.780 -4.004 1.00 75.56 139 PHE A O 1
ATOM 1076 N N . ARG A 1 140 ? -7.147 6.696 -2.430 1.00 69.56 140 ARG A N 1
ATOM 1077 C CA . ARG A 1 140 ? -6.793 8.121 -2.462 1.00 69.56 140 ARG A CA 1
ATOM 1078 C C . ARG A 1 140 ? -5.293 8.310 -2.294 1.00 69.56 140 ARG A C 1
ATOM 1080 O O . ARG A 1 140 ? -4.651 7.566 -1.559 1.00 69.56 140 ARG A O 1
ATOM 1087 N N . TYR A 1 141 ? -4.755 9.321 -2.972 1.00 68.25 141 TYR A N 1
ATOM 1088 C CA . TYR A 1 141 ? -3.364 9.729 -2.795 1.00 68.25 141 TYR A CA 1
ATOM 1089 C C . TYR A 1 141 ? -3.166 10.648 -1.599 1.00 68.25 141 TYR A C 1
ATOM 1091 O O . TYR A 1 141 ? -2.063 10.683 -1.075 1.00 68.25 141 TYR A O 1
ATOM 1099 N N . ASP A 1 142 ? -4.199 11.321 -1.104 1.00 63.78 142 ASP A N 1
ATOM 1100 C CA . ASP A 1 142 ? -4.055 12.262 0.005 1.00 63.78 142 ASP A CA 1
ATOM 1101 C C . ASP A 1 142 ? -4.295 11.576 1.357 1.00 63.78 142 ASP A C 1
ATOM 1103 O O . ASP A 1 142 ? -5.254 10.816 1.516 1.00 63.78 142 ASP A O 1
ATOM 1107 N N . CYS A 1 143 ? -3.469 11.891 2.361 1.00 63.00 143 CYS A N 1
ATOM 1108 C CA . CYS A 1 143 ? -3.690 11.507 3.763 1.00 63.00 143 CYS A CA 1
ATOM 1109 C C . CYS A 1 143 ? -4.779 12.373 4.420 1.00 63.00 143 CYS A C 1
ATOM 1111 O O . CYS A 1 143 ? -4.540 13.028 5.437 1.00 63.00 143 CYS A O 1
ATOM 1113 N N . VAL A 1 144 ? -5.974 12.422 3.834 1.00 67.00 144 VAL A N 1
ATOM 1114 C CA . VAL A 1 144 ? -7.078 13.266 4.313 1.00 67.00 144 VAL A CA 1
ATOM 1115 C C . VAL A 1 144 ? -8.225 12.386 4.810 1.00 67.00 144 VAL A C 1
ATOM 1117 O O . VAL A 1 144 ? -8.520 11.362 4.186 1.00 67.00 144 VAL A O 1
ATOM 1120 N N . PRO A 1 145 ? -8.900 12.756 5.918 1.00 58.66 145 PRO A N 1
ATOM 1121 C CA . PRO A 1 145 ? -10.071 12.027 6.377 1.00 58.66 145 PRO A CA 1
ATOM 1122 C C . PRO A 1 145 ? -11.132 11.899 5.274 1.00 58.66 145 PRO A C 1
ATOM 1124 O O . PRO A 1 145 ? -11.605 12.893 4.732 1.00 58.66 145 PRO A O 1
ATOM 1127 N N . SER A 1 146 ? -11.542 10.668 4.978 1.00 61.91 146 SER A N 1
ATOM 1128 C CA . SER A 1 146 ? -12.721 10.385 4.147 1.00 61.91 146 SER A CA 1
ATOM 1129 C C . SER A 1 146 ? -14.024 10.591 4.934 1.00 61.91 146 SER A C 1
ATOM 1131 O O . SER A 1 146 ? -14.122 10.259 6.121 1.00 61.91 146 SER A O 1
ATOM 1133 N N . GLU A 1 147 ? -15.052 11.095 4.257 1.00 58.72 147 GLU A N 1
ATOM 1134 C CA . GLU A 1 147 ? -16.401 11.249 4.813 1.00 58.72 147 GLU A CA 1
ATOM 1135 C C . GLU A 1 147 ? -17.087 9.890 5.050 1.00 58.72 147 GLU A C 1
ATOM 1137 O O . GLU A 1 147 ? -17.807 9.721 6.036 1.00 58.72 147 GLU A O 1
ATOM 1142 N N . SER A 1 148 ? -16.790 8.894 4.206 1.00 59.59 148 SER A N 1
ATOM 1143 C CA . SER A 1 148 ? -17.308 7.518 4.263 1.00 59.59 148 SER A CA 1
ATOM 1144 C C . SER A 1 148 ? -16.164 6.484 4.281 1.00 59.59 148 SER A C 1
ATOM 1146 O O . SER A 1 148 ? -15.887 5.819 3.283 1.00 59.59 148 SER A O 1
ATOM 1148 N N . PRO A 1 149 ? -15.440 6.335 5.405 1.00 63.09 149 PRO A N 1
ATOM 1149 C CA . PRO A 1 149 ? -14.358 5.362 5.510 1.00 63.09 149 PRO A CA 1
ATOM 1150 C C . PRO A 1 149 ? -14.873 3.926 5.433 1.00 63.09 149 PRO A C 1
ATOM 1152 O O . PRO A 1 149 ? -15.585 3.462 6.324 1.00 63.09 149 PRO A O 1
ATOM 1155 N N . THR A 1 150 ? -14.436 3.201 4.411 1.00 66.38 150 THR A N 1
ATOM 1156 C CA . THR A 1 150 ? -14.625 1.755 4.270 1.00 66.38 150 THR A CA 1
ATOM 1157 C C . THR A 1 150 ? -13.318 1.040 4.583 1.00 66.38 150 THR A C 1
ATOM 1159 O O . THR A 1 150 ? -12.277 1.383 4.023 1.00 66.38 150 THR A O 1
ATOM 1162 N N . LEU A 1 151 ? -13.351 0.055 5.484 1.00 74.00 151 LEU A N 1
ATOM 1163 C CA . LEU A 1 151 ? -12.173 -0.757 5.785 1.00 74.00 151 LEU A CA 1
ATOM 1164 C C . LEU A 1 151 ? -12.109 -1.926 4.800 1.00 74.00 151 LEU A C 1
ATOM 1166 O O . LEU A 1 151 ? -12.998 -2.773 4.788 1.00 74.00 151 LEU A O 1
ATOM 1170 N N . VAL A 1 152 ? -11.058 -1.970 3.987 1.00 76.88 152 VAL A N 1
ATOM 1171 C CA . VAL A 1 152 ? -10.824 -3.058 3.033 1.00 76.88 152 VAL A CA 1
ATOM 1172 C C . VAL A 1 152 ? -9.964 -4.126 3.702 1.00 76.88 152 VAL A C 1
ATOM 1174 O O . VAL A 1 152 ? -8.825 -3.859 4.071 1.00 76.88 152 VAL A O 1
ATOM 1177 N N . THR A 1 153 ? -10.514 -5.329 3.867 1.00 80.38 153 THR A N 1
ATOM 1178 C CA . THR A 1 153 ? -9.858 -6.467 4.545 1.00 80.38 153 THR A CA 1
ATOM 1179 C C . THR A 1 153 ? -9.657 -7.686 3.642 1.00 80.38 153 THR A C 1
ATOM 1181 O O . THR A 1 153 ? -9.265 -8.745 4.119 1.00 80.38 153 THR A O 1
ATOM 1184 N N . HIS A 1 154 ? -9.920 -7.556 2.341 1.00 81.69 154 HIS A N 1
ATOM 1185 C CA . HIS A 1 154 ? -9.803 -8.636 1.362 1.00 81.69 154 HIS A CA 1
ATOM 1186 C C . HIS A 1 154 ? -8.684 -8.366 0.344 1.00 81.69 154 HIS A C 1
ATOM 1188 O O . HIS A 1 154 ? -8.160 -7.254 0.231 1.00 81.69 154 HIS A O 1
ATOM 1194 N N . GLY A 1 155 ? -8.322 -9.397 -0.423 1.00 89.06 155 GLY A N 1
ATOM 1195 C CA . GLY A 1 155 ? -7.255 -9.310 -1.421 1.00 89.06 155 GLY A CA 1
ATOM 1196 C C . GLY A 1 155 ? -5.882 -9.055 -0.779 1.00 89.06 155 GLY A C 1
ATOM 1197 O O . GLY A 1 155 ? -5.639 -9.515 0.331 1.00 89.06 155 GLY A O 1
ATOM 1198 N N . PRO A 1 156 ? -4.976 -8.297 -1.426 1.00 91.06 156 PRO A N 1
ATOM 1199 C CA . PRO A 1 156 ? -3.645 -7.990 -0.883 1.00 91.06 156 PRO A CA 1
ATOM 1200 C C . PRO A 1 156 ? -3.635 -7.420 0.544 1.00 91.06 156 PRO A C 1
ATOM 1202 O O . PRO A 1 156 ? -2.683 -7.632 1.297 1.00 91.06 156 PRO A O 1
ATOM 1205 N N . TYR A 1 157 ? -4.696 -6.696 0.910 1.00 87.00 157 TYR A N 1
ATOM 1206 C CA . TYR A 1 157 ? -4.834 -6.013 2.196 1.00 87.00 157 TYR A CA 1
ATOM 1207 C C . TYR A 1 157 ? -5.203 -6.952 3.352 1.00 87.00 157 TYR A C 1
ATOM 1209 O O . TYR A 1 157 ? -5.151 -6.535 4.506 1.00 87.00 157 TYR A O 1
ATOM 1217 N N . SER A 1 158 ? -5.536 -8.220 3.077 1.00 86.69 158 SER A N 1
ATOM 1218 C CA . SER A 1 158 ? -5.732 -9.228 4.127 1.00 86.69 158 SER A CA 1
ATOM 1219 C C . SER A 1 158 ? -4.411 -9.734 4.717 1.00 86.69 158 SER A C 1
ATOM 1221 O O . SER A 1 158 ? -4.411 -10.329 5.789 1.00 86.69 158 SER A O 1
ATOM 1223 N N . ILE A 1 159 ? -3.293 -9.530 4.008 1.00 87.62 159 ILE A N 1
ATOM 1224 C CA . ILE A 1 159 ? -1.971 -10.050 4.384 1.00 87.62 159 ILE A CA 1
ATOM 1225 C C . ILE A 1 159 ? -1.161 -8.972 5.106 1.00 87.62 159 ILE A C 1
ATOM 1227 O O . ILE A 1 159 ? -0.610 -9.206 6.179 1.00 87.62 159 ILE A O 1
ATOM 1231 N N . VAL A 1 160 ? -1.083 -7.778 4.514 1.00 86.31 160 VAL A N 1
ATOM 1232 C CA . VAL A 1 160 ? -0.323 -6.641 5.049 1.00 86.31 160 VAL A CA 1
ATOM 1233 C C . VAL A 1 160 ? -1.141 -5.360 4.933 1.00 86.31 160 VAL A C 1
ATOM 1235 O O . VAL A 1 160 ? -1.994 -5.247 4.060 1.00 86.31 160 VAL A O 1
ATOM 1238 N N . ARG A 1 161 ? -0.872 -4.367 5.793 1.00 83.94 161 ARG A N 1
ATOM 1239 C CA . ARG A 1 161 ? -1.600 -3.079 5.774 1.00 83.94 161 ARG A CA 1
ATOM 1240 C C . ARG A 1 161 ? -1.346 -2.258 4.514 1.00 83.94 161 ARG A C 1
ATOM 1242 O O . ARG A 1 161 ? -2.272 -1.652 3.991 1.00 83.94 161 ARG A O 1
ATOM 1249 N N . HIS A 1 162 ? -0.102 -2.249 4.032 1.00 88.56 162 HIS A N 1
ATOM 1250 C CA . HIS A 1 162 ? 0.347 -1.373 2.941 1.00 88.56 162 HIS A CA 1
ATOM 1251 C C . HIS A 1 162 ? 0.951 -2.156 1.755 1.00 88.56 162 HIS A C 1
ATOM 1253 O O . HIS A 1 162 ? 2.075 -1.874 1.334 1.00 88.56 162 HIS A O 1
ATOM 1259 N N . PRO A 1 163 ? 0.228 -3.138 1.171 1.00 92.94 163 PRO A N 1
ATOM 1260 C CA . PRO A 1 163 ? 0.734 -3.976 0.077 1.00 92.94 163 PRO A CA 1
ATOM 1261 C C . PRO A 1 163 ? 1.036 -3.149 -1.177 1.00 92.94 163 PRO A C 1
ATOM 1263 O O . PRO A 1 163 ? 1.958 -3.444 -1.933 1.00 92.94 163 PRO A O 1
ATOM 1266 N N . SER A 1 164 ? 0.301 -2.051 -1.364 1.00 91.25 164 SER A N 1
ATOM 1267 C CA . SER A 1 164 ? 0.488 -1.126 -2.474 1.00 91.25 164 SER A CA 1
ATOM 1268 C C . SER A 1 164 ? 1.855 -0.434 -2.469 1.00 91.25 164 SER A C 1
ATOM 1270 O O . SER A 1 164 ? 2.333 -0.044 -3.538 1.00 91.25 164 SER A O 1
ATOM 1272 N N . TYR A 1 165 ? 2.481 -0.236 -1.306 1.00 91.56 165 TYR A N 1
ATOM 1273 C CA . TYR A 1 165 ? 3.803 0.400 -1.221 1.00 91.56 165 TYR A CA 1
ATOM 1274 C C . TYR A 1 165 ? 4.889 -0.576 -1.647 1.00 91.56 165 TYR A C 1
ATOM 1276 O O . TYR A 1 165 ? 5.716 -0.238 -2.491 1.00 91.56 165 TYR A O 1
ATOM 1284 N N . VAL A 1 166 ? 4.785 -1.823 -1.183 1.00 92.56 166 VAL A N 1
ATOM 1285 C CA . VAL A 1 166 ? 5.633 -2.933 -1.635 1.00 92.56 166 VAL A CA 1
ATOM 1286 C C . VAL A 1 166 ? 5.530 -3.106 -3.152 1.00 92.56 166 VAL A C 1
ATOM 1288 O O . VAL A 1 166 ? 6.548 -3.141 -3.839 1.00 92.56 166 VAL A O 1
ATOM 1291 N N . ALA A 1 167 ? 4.309 -3.114 -3.697 1.00 93.94 167 ALA A N 1
ATOM 1292 C CA . ALA A 1 167 ? 4.084 -3.205 -5.139 1.00 93.94 167 ALA A CA 1
ATOM 1293 C C . ALA A 1 167 ? 4.737 -2.046 -5.919 1.00 93.94 167 ALA A C 1
ATOM 1295 O O . ALA A 1 167 ? 5.311 -2.256 -6.989 1.00 93.94 167 ALA A O 1
ATOM 1296 N N . SER A 1 168 ? 4.693 -0.829 -5.364 1.00 90.81 168 SER A N 1
ATOM 1297 C CA . SER A 1 168 ? 5.319 0.352 -5.970 1.00 90.81 168 SER A CA 1
ATOM 1298 C C . SER A 1 168 ? 6.847 0.232 -5.990 1.00 90.81 168 SER A C 1
ATOM 1300 O O . SER A 1 168 ? 7.468 0.548 -7.003 1.00 90.81 168 SER A O 1
ATOM 1302 N N . TRP A 1 169 ? 7.455 -0.281 -4.916 1.00 92.19 169 TRP A N 1
ATOM 1303 C CA . TRP A 1 169 ? 8.902 -0.521 -4.852 1.00 92.19 169 TRP A CA 1
ATOM 1304 C C . TRP A 1 169 ? 9.353 -1.588 -5.845 1.00 92.19 169 TRP A C 1
ATOM 1306 O O . TRP A 1 169 ? 10.331 -1.376 -6.556 1.00 92.19 169 TRP A O 1
ATOM 1316 N N . MET A 1 170 ? 8.619 -2.700 -5.943 1.00 94.31 170 MET A N 1
ATOM 1317 C CA . MET A 1 170 ? 8.903 -3.754 -6.923 1.00 94.31 170 MET A CA 1
ATOM 1318 C C . MET A 1 170 ? 8.891 -3.205 -8.355 1.00 94.31 170 MET A C 1
ATOM 1320 O O . MET A 1 170 ? 9.831 -3.438 -9.112 1.00 94.31 170 MET A O 1
ATOM 1324 N N . ALA A 1 171 ? 7.864 -2.422 -8.711 1.00 92.69 171 ALA A N 1
ATOM 1325 C CA . ALA A 1 171 ? 7.749 -1.828 -10.042 1.00 92.69 171 ALA A CA 1
ATOM 1326 C C . ALA A 1 171 ? 8.915 -0.874 -10.355 1.00 92.69 171 ALA A C 1
ATOM 1328 O O . ALA A 1 171 ? 9.498 -0.947 -11.436 1.00 92.69 171 ALA A O 1
ATOM 1329 N N . VAL A 1 172 ? 9.274 -0.015 -9.398 1.00 90.56 172 VAL A N 1
ATOM 1330 C CA . VAL A 1 172 ? 10.360 0.969 -9.516 1.00 90.56 172 VAL A CA 1
ATOM 1331 C C . VAL A 1 172 ? 11.727 0.307 -9.653 1.00 90.56 172 VAL A C 1
ATOM 1333 O O . VAL A 1 172 ? 12.450 0.583 -10.609 1.00 90.56 172 VAL A O 1
ATOM 1336 N N . ILE A 1 173 ? 12.065 -0.599 -8.734 1.00 91.69 173 ILE A N 1
ATOM 1337 C CA . ILE A 1 173 ? 13.360 -1.287 -8.733 1.00 91.69 173 ILE A CA 1
ATOM 1338 C C . ILE A 1 173 ? 13.487 -2.151 -9.989 1.00 91.69 173 ILE A C 1
ATOM 1340 O O . ILE A 1 173 ? 14.500 -2.081 -10.682 1.00 91.69 173 ILE A O 1
ATOM 1344 N N . GLY A 1 174 ? 12.443 -2.913 -10.329 1.00 93.69 174 GLY A N 1
ATOM 1345 C CA . GLY A 1 174 ? 12.429 -3.740 -11.533 1.00 93.69 174 GLY A CA 1
ATOM 1346 C C . GLY A 1 174 ? 12.607 -2.916 -12.809 1.00 93.69 174 GLY A C 1
ATOM 1347 O O . GLY A 1 174 ? 13.447 -3.254 -13.639 1.00 93.69 174 GLY A O 1
ATOM 1348 N N . SER A 1 175 ? 11.874 -1.805 -12.950 1.00 90.75 175 SER A N 1
ATOM 1349 C CA . SER A 1 175 ? 11.984 -0.932 -14.128 1.00 90.75 175 SER A CA 1
ATOM 1350 C C . SER A 1 175 ? 13.364 -0.284 -14.249 1.00 90.75 175 SER A C 1
ATOM 1352 O O . SER A 1 175 ? 13.898 -0.212 -15.352 1.00 90.75 175 SER A O 1
ATOM 1354 N N . GLY A 1 176 ? 13.958 0.168 -13.140 1.00 90.94 176 GLY A N 1
ATOM 1355 C CA . GLY A 1 176 ? 15.306 0.738 -13.151 1.00 90.94 176 GLY A CA 1
ATOM 1356 C C . GLY A 1 176 ? 16.358 -0.284 -13.584 1.00 90.94 176 GLY A C 1
ATOM 1357 O O . GLY A 1 176 ? 17.207 0.017 -14.419 1.00 90.94 176 GLY A O 1
ATOM 1358 N N . LEU A 1 177 ? 16.266 -1.515 -13.074 1.00 92.56 177 LEU A N 1
ATOM 1359 C CA . LEU A 1 177 ? 17.201 -2.585 -13.417 1.00 92.56 177 LEU A CA 1
ATOM 1360 C C . LEU A 1 177 ? 17.108 -2.998 -14.894 1.00 92.56 177 LEU A C 1
ATOM 1362 O O . LEU A 1 177 ? 18.145 -3.153 -15.532 1.00 92.56 177 LEU A O 1
ATOM 1366 N N . VAL A 1 178 ? 15.904 -3.103 -15.473 1.00 93.94 178 VAL A N 1
ATOM 1367 C CA . VAL A 1 178 ? 15.727 -3.454 -16.902 1.00 93.94 178 VAL A CA 1
ATOM 1368 C C . VAL A 1 178 ? 16.536 -2.538 -17.831 1.00 93.94 178 VAL A C 1
ATOM 1370 O O . VAL A 1 178 ? 17.073 -3.014 -18.828 1.00 93.94 178 VAL A O 1
ATOM 1373 N N . HIS A 1 179 ? 16.672 -1.254 -17.487 1.00 92.25 179 HIS A N 1
ATOM 1374 C CA . HIS A 1 179 ? 17.374 -0.260 -18.304 1.00 92.25 179 HIS A CA 1
ATOM 1375 C C . HIS A 1 179 ? 18.833 -0.003 -17.907 1.00 92.25 179 HIS A C 1
ATOM 1377 O O . HIS A 1 179 ? 19.513 0.741 -18.605 1.00 92.25 179 HIS A O 1
ATOM 1383 N N . LEU A 1 180 ? 19.309 -0.551 -16.785 1.00 91.50 180 LEU A N 1
ATOM 1384 C CA . LEU A 1 180 ? 20.638 -0.244 -16.233 1.00 91.50 180 LEU A CA 1
ATOM 1385 C C . LEU A 1 180 ? 21.524 -1.484 -16.036 1.00 91.50 180 LEU A C 1
ATOM 1387 O O . LEU A 1 180 ? 22.617 -1.380 -15.481 1.00 91.50 180 LEU A O 1
ATOM 1391 N N . ILE A 1 181 ? 21.081 -2.658 -16.489 1.00 90.62 181 ILE A N 1
ATOM 1392 C CA . ILE A 1 181 ? 21.901 -3.876 -16.542 1.00 90.62 181 ILE A CA 1
ATOM 1393 C C . ILE A 1 181 ? 22.776 -3.865 -17.807 1.00 90.62 181 ILE A C 1
ATOM 1395 O O . ILE A 1 181 ? 22.411 -3.278 -18.827 1.00 90.62 181 ILE A O 1
ATOM 1399 N N . GLY A 1 182 ? 23.938 -4.523 -17.752 1.00 86.69 182 GLY A N 1
ATOM 1400 C CA . GLY A 1 182 ? 24.831 -4.689 -18.906 1.00 86.69 182 GLY A CA 1
ATOM 1401 C C . GLY A 1 182 ? 24.127 -5.320 -20.115 1.00 86.69 182 GLY A C 1
ATOM 1402 O O . GLY A 1 182 ? 23.289 -6.215 -19.968 1.00 86.69 182 GLY A O 1
ATOM 1403 N N . GLY A 1 183 ? 24.449 -4.834 -21.313 1.00 87.25 183 GLY A N 1
ATOM 1404 C CA . GLY A 1 183 ? 23.752 -5.176 -22.553 1.00 87.25 183 GLY A CA 1
ATOM 1405 C C . GLY A 1 183 ? 22.503 -4.337 -22.850 1.00 87.25 183 GLY A C 1
ATOM 1406 O O . GLY A 1 183 ? 21.899 -4.553 -23.898 1.00 87.25 183 GLY A O 1
ATOM 1407 N N . SER A 1 184 ? 22.114 -3.405 -21.969 1.00 92.38 184 SER A N 1
ATOM 1408 C CA . SER A 1 184 ? 21.053 -2.427 -22.250 1.00 92.38 184 SER A CA 1
ATOM 1409 C C . SER A 1 184 ? 21.571 -1.224 -23.033 1.00 92.38 184 SER A C 1
ATOM 1411 O O . SER A 1 184 ? 22.733 -0.832 -22.906 1.00 92.38 184 SER A O 1
ATOM 1413 N N . TRP A 1 185 ? 20.707 -0.584 -23.818 1.00 93.88 185 TRP A N 1
ATOM 1414 C CA . TRP A 1 185 ? 21.084 0.553 -24.652 1.00 93.88 185 TRP A CA 1
ATOM 1415 C C . TRP A 1 185 ? 21.644 1.716 -23.832 1.00 93.88 185 TRP A C 1
ATOM 1417 O O . TRP A 1 185 ? 22.646 2.301 -24.230 1.00 93.88 185 TRP A O 1
ATOM 1427 N N . ILE A 1 186 ? 21.055 2.051 -22.677 1.00 92.94 186 ILE A N 1
ATOM 1428 C CA . ILE A 1 186 ? 21.523 3.180 -21.847 1.00 92.94 186 ILE A CA 1
ATOM 1429 C C . ILE A 1 186 ? 22.979 2.986 -21.401 1.00 92.94 186 ILE A C 1
ATOM 1431 O O . ILE A 1 186 ? 23.743 3.955 -21.356 1.00 92.94 186 ILE A O 1
ATOM 1435 N N . ILE A 1 187 ? 23.356 1.744 -21.088 1.00 91.81 187 ILE A N 1
ATOM 1436 C CA . ILE A 1 187 ? 24.706 1.386 -20.651 1.00 91.81 187 ILE A CA 1
ATOM 1437 C C . ILE A 1 187 ? 25.659 1.302 -21.847 1.00 91.81 187 ILE A C 1
ATOM 1439 O O . ILE A 1 187 ? 26.691 1.970 -21.850 1.00 91.81 187 ILE A O 1
ATOM 1443 N N . GLU A 1 188 ? 25.305 0.534 -22.881 1.00 91.94 188 GLU A N 1
ATOM 1444 C CA . GLU A 1 188 ? 26.207 0.241 -24.005 1.00 91.94 188 GLU A CA 1
ATOM 1445 C C . GLU A 1 188 ? 26.420 1.453 -24.928 1.00 91.94 188 GLU A C 1
ATOM 1447 O O . GLU A 1 188 ? 27.512 1.647 -25.453 1.00 91.94 188 GLU A O 1
ATOM 1452 N N . SER A 1 189 ? 25.409 2.310 -25.117 1.00 90.88 189 SER A N 1
ATOM 1453 C CA . SER A 1 189 ? 25.510 3.486 -26.006 1.00 90.88 189 SER A CA 1
ATOM 1454 C C . SER A 1 189 ? 26.393 4.605 -25.456 1.00 90.88 189 SER A C 1
ATOM 1456 O O . SER A 1 189 ? 26.659 5.586 -26.152 1.00 90.88 189 SER A O 1
ATOM 1458 N N . GLY A 1 190 ? 26.802 4.515 -24.188 1.00 88.56 190 GLY A N 1
ATOM 1459 C CA . GLY A 1 190 ? 27.442 5.624 -23.494 1.00 88.56 190 GLY A CA 1
ATOM 1460 C C . GLY A 1 190 ? 26.501 6.812 -23.277 1.00 88.56 190 GLY A C 1
ATOM 1461 O O . GLY A 1 190 ? 26.977 7.915 -23.015 1.00 88.56 190 GLY A O 1
ATOM 1462 N N . PHE A 1 191 ? 25.176 6.622 -23.347 1.00 90.88 191 PHE A N 1
ATOM 1463 C CA . PHE A 1 191 ? 24.194 7.681 -23.091 1.00 90.88 191 PHE A CA 1
ATOM 1464 C C . PHE A 1 191 ? 24.414 8.349 -21.725 1.00 90.88 191 PHE A C 1
ATOM 1466 O O . PHE A 1 191 ? 24.330 9.574 -21.613 1.00 90.88 191 PHE A O 1
ATOM 1473 N N . LEU A 1 192 ? 24.816 7.574 -20.711 1.00 90.50 192 LEU A N 1
ATOM 1474 C CA . LEU A 1 192 ? 25.215 8.071 -19.386 1.00 90.50 192 LEU A CA 1
ATOM 1475 C C . LEU A 1 192 ? 26.463 8.971 -19.375 1.00 90.50 192 LEU A C 1
ATOM 1477 O O . LEU A 1 192 ? 26.716 9.642 -18.378 1.00 90.50 192 LEU A O 1
ATOM 1481 N N . ASN A 1 193 ? 27.243 9.035 -20.453 1.00 91.88 193 ASN A N 1
ATOM 1482 C CA . ASN A 1 193 ? 28.352 9.984 -20.571 1.00 91.88 193 ASN A CA 1
ATOM 1483 C C . ASN A 1 193 ? 27.866 11.380 -20.980 1.00 91.88 193 ASN A C 1
ATOM 1485 O O . ASN A 1 193 ? 28.546 12.372 -20.714 1.00 91.88 193 ASN A O 1
ATOM 1489 N N . THR A 1 194 ? 26.673 11.473 -21.572 1.00 93.88 194 THR A N 1
ATOM 1490 C CA . THR A 1 194 ? 26.066 12.742 -21.974 1.00 93.88 194 THR A CA 1
ATOM 1491 C C . THR A 1 194 ? 25.438 13.463 -20.781 1.00 93.88 194 THR A C 1
ATOM 1493 O O . THR A 1 194 ? 24.983 12.841 -19.820 1.00 93.88 194 THR A O 1
ATOM 1496 N N . LEU A 1 195 ? 25.369 14.797 -20.845 1.00 93.62 195 LEU A N 1
ATOM 1497 C CA . LEU A 1 195 ? 24.699 15.591 -19.809 1.00 93.62 195 LEU A CA 1
ATOM 1498 C C . LEU A 1 195 ? 23.208 15.233 -19.698 1.00 93.62 195 LEU A C 1
ATOM 1500 O O . LEU A 1 195 ? 22.687 15.112 -18.593 1.00 93.62 195 LEU A O 1
ATOM 1504 N N . ILE A 1 196 ? 22.550 15.016 -20.841 1.00 90.50 196 ILE A N 1
ATOM 1505 C CA . ILE A 1 196 ? 21.128 14.660 -20.920 1.00 90.50 196 ILE A CA 1
ATOM 1506 C C . ILE A 1 196 ? 20.883 13.294 -20.271 1.00 90.50 196 ILE A C 1
ATOM 1508 O O . ILE A 1 196 ? 19.987 13.169 -19.440 1.00 90.50 196 ILE A O 1
ATOM 1512 N N . GLY A 1 197 ? 21.703 12.288 -20.591 1.00 90.50 197 GLY A N 1
ATOM 1513 C CA . GLY A 1 197 ? 21.558 10.951 -20.020 1.00 90.50 197 GLY A CA 1
ATOM 1514 C C . GLY A 1 197 ? 21.798 10.911 -18.514 1.00 90.50 197 GLY A C 1
ATOM 1515 O O . GLY A 1 197 ? 21.021 10.283 -17.796 1.00 90.50 197 GLY A O 1
ATOM 1516 N N . LYS A 1 198 ? 22.796 11.653 -18.010 1.00 92.75 198 LYS A N 1
ATOM 1517 C CA . LYS A 1 198 ? 22.997 11.824 -16.558 1.00 92.75 198 LYS A CA 1
ATOM 1518 C C . LYS A 1 198 ? 21.789 12.480 -15.902 1.00 92.75 198 LYS A C 1
ATOM 1520 O O . LYS A 1 198 ? 21.299 11.970 -14.901 1.00 92.75 198 LYS A O 1
ATOM 1525 N N . ALA A 1 199 ? 21.296 13.583 -16.468 1.00 90.75 199 ALA A N 1
ATOM 1526 C CA . ALA A 1 199 ? 20.145 14.298 -15.925 1.00 90.75 199 ALA A CA 1
ATOM 1527 C C . ALA A 1 199 ? 18.895 13.405 -15.864 1.00 90.75 199 ALA A C 1
ATOM 1529 O O . ALA A 1 199 ? 18.240 13.348 -14.827 1.00 90.75 199 ALA A O 1
ATOM 1530 N N . MET A 1 200 ? 18.608 12.660 -16.933 1.00 89.50 200 MET A N 1
ATOM 1531 C CA . MET A 1 200 ? 17.461 11.752 -17.010 1.00 89.50 200 MET A CA 1
ATOM 1532 C C . MET A 1 200 ? 17.568 10.598 -16.003 1.00 89.50 200 MET A C 1
ATOM 1534 O O . MET A 1 200 ? 16.657 10.388 -15.207 1.00 89.50 200 MET A O 1
ATOM 1538 N N . VAL A 1 201 ? 18.692 9.873 -15.981 1.00 90.38 201 VAL A N 1
ATOM 1539 C CA . VAL A 1 201 ? 18.841 8.707 -15.093 1.00 90.38 201 VAL A CA 1
ATOM 1540 C C . VAL A 1 201 ? 18.929 9.125 -13.623 1.00 90.38 201 VAL A C 1
ATOM 1542 O O . VAL A 1 201 ? 18.337 8.471 -12.766 1.00 90.38 201 VAL A O 1
ATOM 1545 N N . TYR A 1 202 ? 19.602 10.233 -13.298 1.00 89.81 202 TYR A N 1
ATOM 1546 C CA . TYR A 1 202 ? 19.606 10.743 -11.923 1.00 89.81 202 TYR A CA 1
ATOM 1547 C C . TYR A 1 202 ? 18.247 11.302 -11.494 1.00 89.81 202 TYR A C 1
ATOM 1549 O O . TYR A 1 202 ? 17.911 11.185 -10.315 1.00 89.81 202 TYR A O 1
ATOM 1557 N N . SER A 1 203 ? 17.438 11.829 -12.421 1.00 88.19 203 SER A N 1
ATOM 1558 C CA . SER A 1 203 ? 16.038 12.179 -12.143 1.00 88.19 203 SER A CA 1
ATOM 1559 C C . SER A 1 203 ? 15.224 10.948 -11.732 1.00 88.19 203 SER A C 1
ATOM 1561 O O . SER A 1 203 ? 14.563 10.988 -10.692 1.00 88.19 203 SER A O 1
ATOM 1563 N N . TRP A 1 204 ? 15.362 9.816 -12.441 1.00 87.81 204 TRP A N 1
ATOM 1564 C CA . TRP A 1 204 ? 14.747 8.542 -12.031 1.00 87.81 204 TRP A CA 1
ATOM 1565 C C . TRP A 1 204 ? 15.163 8.120 -10.629 1.00 87.81 204 TRP A C 1
ATOM 1567 O O . TRP A 1 204 ? 14.314 7.904 -9.772 1.00 87.81 204 TRP A O 1
ATOM 1577 N N . TRP A 1 205 ? 16.464 8.038 -10.352 1.00 86.12 205 TRP A N 1
ATOM 1578 C CA . TRP A 1 205 ? 16.938 7.619 -9.029 1.00 86.12 205 TRP A CA 1
ATOM 1579 C C . TRP A 1 205 ? 16.509 8.579 -7.917 1.00 86.12 205 TRP A C 1
ATOM 1581 O O . TRP A 1 205 ? 16.132 8.132 -6.832 1.00 86.12 205 TRP A O 1
ATOM 1591 N N . GLY A 1 206 ? 16.520 9.887 -8.183 1.00 89.12 206 GLY A N 1
ATOM 1592 C CA . GLY A 1 206 ? 16.066 10.904 -7.240 1.00 89.12 206 GLY A CA 1
ATOM 1593 C C . GLY A 1 206 ? 14.573 10.787 -6.933 1.00 89.12 206 GLY A C 1
ATOM 1594 O O . GLY A 1 206 ? 14.181 10.752 -5.764 1.00 89.12 206 GLY A O 1
ATOM 1595 N N . THR A 1 207 ? 13.729 10.671 -7.960 1.00 85.62 207 THR A N 1
ATOM 1596 C CA . THR A 1 207 ? 12.274 10.512 -7.794 1.00 85.62 207 THR A CA 1
ATOM 1597 C C . THR A 1 207 ? 11.924 9.183 -7.124 1.00 85.62 207 THR A C 1
ATOM 1599 O O . THR A 1 207 ? 11.112 9.155 -6.202 1.00 85.62 207 THR A O 1
ATOM 1602 N N . PHE A 1 208 ? 12.598 8.093 -7.489 1.00 85.88 208 PHE A N 1
ATOM 1603 C CA . PHE A 1 208 ?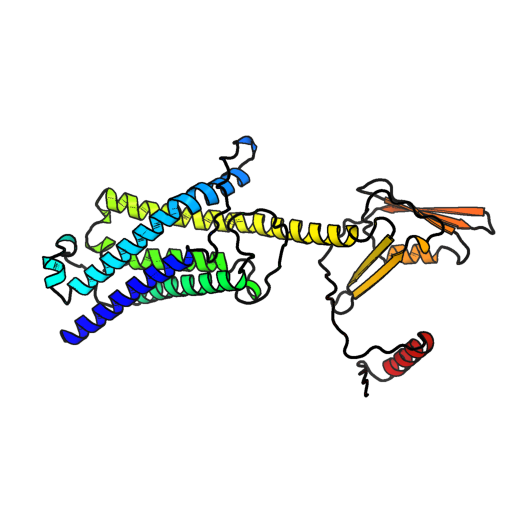 12.423 6.777 -6.873 1.00 85.88 208 PHE A CA 1
ATOM 1604 C C . PHE A 1 208 ? 12.852 6.750 -5.407 1.00 85.88 208 PHE A C 1
ATOM 1606 O O . PHE A 1 208 ? 12.098 6.286 -4.550 1.00 85.88 208 PHE A O 1
ATOM 1613 N N . GLY A 1 209 ? 14.033 7.285 -5.095 1.00 88.06 209 GLY A N 1
ATOM 1614 C CA . GLY A 1 209 ? 14.540 7.348 -3.727 1.00 88.06 209 GLY A CA 1
ATOM 1615 C C . GLY A 1 209 ? 13.646 8.198 -2.828 1.00 88.06 209 GLY A C 1
ATOM 1616 O O . GLY A 1 209 ? 13.241 7.756 -1.751 1.00 88.06 209 GLY A O 1
ATOM 1617 N N . THR A 1 210 ? 13.265 9.391 -3.293 1.00 86.06 210 THR A N 1
ATOM 1618 C CA . THR A 1 210 ? 12.362 10.279 -2.541 1.00 86.06 210 THR A CA 1
ATOM 1619 C C . THR A 1 210 ? 10.977 9.668 -2.349 1.00 86.06 210 THR A C 1
ATOM 1621 O O . THR A 1 210 ? 10.417 9.781 -1.260 1.00 86.06 210 THR A O 1
ATOM 1624 N N . ALA A 1 211 ? 10.454 8.946 -3.340 1.00 82.94 211 ALA A N 1
ATOM 1625 C CA . ALA A 1 211 ? 9.202 8.213 -3.215 1.00 82.94 211 ALA A CA 1
ATOM 1626 C C . ALA A 1 211 ? 9.267 7.073 -2.192 1.00 82.94 211 ALA A C 1
ATOM 1628 O O . ALA A 1 211 ? 8.367 6.952 -1.363 1.00 82.94 211 ALA A O 1
ATOM 1629 N N . ILE A 1 212 ? 10.319 6.247 -2.216 1.00 86.31 212 ILE A N 1
ATOM 1630 C CA . ILE A 1 212 ? 10.497 5.138 -1.264 1.00 86.31 212 ILE A CA 1
ATOM 1631 C C . ILE A 1 212 ? 10.544 5.676 0.168 1.00 86.31 212 ILE A C 1
ATOM 1633 O O . ILE A 1 212 ? 9.816 5.196 1.043 1.00 86.31 212 ILE A O 1
ATOM 1637 N N . ILE A 1 213 ? 11.360 6.707 0.397 1.00 88.19 213 ILE A N 1
ATOM 1638 C CA . ILE A 1 213 ? 11.500 7.343 1.710 1.00 88.19 213 ILE A CA 1
ATOM 1639 C C . ILE A 1 213 ? 10.173 7.983 2.134 1.00 88.19 213 ILE A C 1
ATOM 1641 O O . ILE A 1 213 ? 9.697 7.738 3.243 1.00 88.19 213 ILE A O 1
ATOM 1645 N N . GLY A 1 214 ? 9.545 8.753 1.242 1.00 85.38 214 GLY A N 1
ATOM 1646 C CA . GLY A 1 214 ? 8.281 9.437 1.501 1.00 85.38 214 GLY A CA 1
ATOM 1647 C C . GLY A 1 214 ? 7.147 8.478 1.859 1.00 85.38 214 GLY A C 1
ATOM 1648 O O . GLY A 1 214 ? 6.467 8.694 2.860 1.00 85.38 214 GLY A O 1
ATOM 1649 N N . LEU A 1 215 ? 6.991 7.380 1.111 1.00 85.94 215 LEU A N 1
ATOM 1650 C CA . LEU A 1 215 ? 5.998 6.340 1.398 1.00 85.94 215 LEU A CA 1
ATOM 1651 C C . LEU A 1 215 ? 6.275 5.636 2.731 1.00 85.94 215 LEU A C 1
ATOM 1653 O O . LEU A 1 215 ? 5.347 5.423 3.506 1.00 85.94 215 LEU A O 1
ATOM 1657 N N . THR A 1 216 ? 7.540 5.342 3.047 1.00 87.69 216 THR A N 1
ATOM 1658 C CA . THR A 1 216 ? 7.916 4.718 4.330 1.00 87.69 216 THR A CA 1
ATOM 1659 C C . THR A 1 216 ? 7.564 5.619 5.511 1.00 87.69 216 THR A C 1
ATOM 1661 O O . THR A 1 216 ? 6.939 5.177 6.473 1.00 87.69 216 THR A O 1
ATOM 1664 N N . MET A 1 217 ? 7.911 6.906 5.428 1.00 85.38 217 MET A N 1
ATOM 1665 C CA . MET A 1 217 ? 7.589 7.884 6.472 1.00 85.38 217 MET A CA 1
ATOM 1666 C C . MET A 1 217 ? 6.081 8.155 6.589 1.00 85.38 217 MET A C 1
ATOM 1668 O O . MET A 1 217 ? 5.608 8.587 7.644 1.00 85.38 217 MET A O 1
ATOM 1672 N N . ARG A 1 218 ? 5.324 7.923 5.515 1.00 86.50 218 ARG A N 1
ATOM 1673 C CA . ARG A 1 218 ? 3.877 8.136 5.448 1.00 86.50 218 ARG A CA 1
ATOM 1674 C C . ARG A 1 218 ? 3.063 7.024 6.112 1.00 86.50 218 ARG A C 1
ATOM 1676 O O . ARG A 1 218 ? 1.981 7.318 6.614 1.00 86.50 218 ARG A O 1
ATOM 1683 N N . VAL A 1 219 ? 3.604 5.804 6.218 1.00 88.06 219 VAL A N 1
ATOM 1684 C CA . VAL A 1 219 ? 2.941 4.660 6.883 1.00 88.06 219 VAL A CA 1
ATOM 1685 C C . VAL A 1 219 ? 2.413 5.034 8.270 1.00 88.06 219 VAL A C 1
ATOM 1687 O O . VAL A 1 219 ? 1.257 4.763 8.583 1.00 88.06 219 VAL A O 1
ATOM 1690 N N . GLY A 1 220 ? 3.227 5.704 9.094 1.00 84.75 220 GLY A N 1
ATOM 1691 C CA . GLY A 1 220 ? 2.816 6.100 10.444 1.00 84.75 220 GLY A CA 1
ATOM 1692 C C . GLY A 1 220 ? 1.658 7.102 10.445 1.00 84.75 220 GLY A C 1
ATOM 1693 O O . GLY A 1 220 ? 0.706 6.954 11.209 1.00 84.75 220 GLY A O 1
ATOM 1694 N N . SER A 1 221 ? 1.706 8.093 9.551 1.00 82.69 221 SER A N 1
ATOM 1695 C CA . SER A 1 221 ? 0.668 9.121 9.433 1.00 82.69 221 SER A CA 1
ATOM 1696 C C . SER A 1 221 ? -0.663 8.546 8.946 1.00 82.69 221 SER A C 1
ATOM 1698 O O . SER A 1 221 ? -1.712 8.911 9.475 1.00 82.69 221 SER A O 1
ATOM 1700 N N . GLU A 1 222 ? -0.635 7.617 7.989 1.00 82.62 222 GLU A N 1
ATOM 1701 C CA . GLU A 1 222 ? -1.839 6.926 7.518 1.00 82.62 222 GLU A CA 1
ATOM 1702 C C . GLU A 1 222 ? -2.424 5.992 8.571 1.00 82.62 222 GLU A C 1
ATOM 1704 O O . GLU A 1 222 ? -3.635 5.998 8.787 1.00 82.62 222 GLU A O 1
ATOM 1709 N N . ASP A 1 223 ? -1.583 5.236 9.276 1.00 82.56 223 ASP A N 1
ATOM 1710 C CA . ASP A 1 223 ? -2.034 4.359 10.356 1.00 82.56 223 ASP A CA 1
ATOM 1711 C C . ASP A 1 223 ? -2.693 5.167 11.486 1.00 82.56 223 ASP A C 1
ATOM 1713 O O . ASP A 1 223 ? -3.744 4.780 12.007 1.00 82.56 223 ASP A O 1
ATOM 1717 N N . GLU A 1 224 ? -2.122 6.318 11.852 1.00 81.31 224 GLU A N 1
ATOM 1718 C CA . GLU A 1 224 ? -2.742 7.242 12.804 1.00 81.31 224 GLU A CA 1
ATOM 1719 C C . GLU A 1 224 ? -4.057 7.830 12.294 1.00 81.31 224 GLU A C 1
ATOM 1721 O O . GLU A 1 224 ? -5.029 7.909 13.051 1.00 81.31 224 GLU A O 1
ATOM 1726 N N . LEU A 1 225 ? -4.098 8.252 11.029 1.00 77.25 225 LEU A N 1
ATOM 1727 C CA . LEU A 1 225 ? -5.299 8.796 10.404 1.00 77.25 225 LEU A CA 1
ATOM 1728 C C . LEU A 1 225 ? -6.425 7.762 10.420 1.00 77.25 225 LEU A C 1
ATOM 1730 O O . LEU A 1 225 ? -7.531 8.071 10.861 1.00 77.25 225 LEU A O 1
ATOM 1734 N N . MET A 1 226 ? -6.131 6.525 10.025 1.00 72.12 226 MET A N 1
ATOM 1735 C CA . MET A 1 226 ? -7.077 5.411 10.040 1.00 72.12 226 MET A CA 1
ATOM 1736 C C . MET A 1 226 ? -7.591 5.144 11.458 1.00 72.12 226 MET A C 1
ATOM 1738 O O . MET A 1 226 ? -8.804 5.054 11.667 1.00 72.12 226 MET A O 1
ATOM 1742 N N . LYS A 1 227 ? -6.702 5.108 12.462 1.00 72.12 227 LYS A N 1
ATOM 1743 C CA . LYS A 1 227 ? -7.100 4.976 13.877 1.00 72.12 227 LYS A CA 1
ATOM 1744 C C . LYS A 1 227 ? -8.050 6.099 14.305 1.00 72.12 227 LYS A C 1
ATOM 1746 O O . LYS A 1 227 ? -9.126 5.825 14.841 1.00 72.12 227 LYS A O 1
ATOM 1751 N N . LYS A 1 228 ? -7.696 7.356 14.019 1.00 70.25 228 LYS A N 1
ATOM 1752 C CA . LYS A 1 228 ? -8.493 8.543 14.379 1.00 70.25 228 LYS A CA 1
ATOM 1753 C C . LYS A 1 228 ? -9.848 8.561 13.665 1.00 70.25 228 LYS A C 1
ATOM 1755 O O . LYS A 1 228 ? -10.873 8.817 14.294 1.00 70.25 228 LYS A O 1
ATOM 1760 N N . GLN A 1 229 ? -9.878 8.272 12.367 1.00 65.31 229 GLN A N 1
ATOM 1761 C CA . GLN A 1 229 ? -11.070 8.377 11.526 1.00 65.31 229 GLN A CA 1
ATOM 1762 C C . GLN A 1 229 ? -12.095 7.281 11.835 1.00 65.31 229 GLN A C 1
ATOM 1764 O O . GLN A 1 229 ? -13.277 7.571 12.044 1.00 65.31 229 GLN A O 1
ATOM 1769 N N . PHE A 1 230 ? -11.648 6.028 11.953 1.00 64.12 230 PHE A N 1
ATOM 1770 C CA . PHE A 1 230 ? -12.533 4.933 12.344 1.00 64.12 230 PHE A CA 1
ATOM 1771 C C . PHE A 1 230 ? -12.925 4.985 13.829 1.00 64.12 230 PHE A C 1
ATOM 1773 O O . PHE A 1 230 ? -13.995 4.477 14.170 1.00 64.12 230 PHE A O 1
ATOM 1780 N N . GLY A 1 231 ? -12.119 5.612 14.696 1.00 56.84 231 GLY A N 1
ATOM 1781 C CA . GLY A 1 231 ? -12.496 5.924 16.080 1.00 56.84 231 GLY A CA 1
ATOM 1782 C C . GLY A 1 231 ? -13.597 6.990 16.159 1.00 56.84 231 GLY A C 1
ATOM 1783 O O . GLY A 1 231 ? -14.637 6.772 16.782 1.00 56.84 231 GLY A O 1
ATOM 1784 N N . ARG A 1 232 ? -13.429 8.108 15.438 1.00 53.38 232 ARG A N 1
ATOM 1785 C CA . ARG A 1 232 ? -14.386 9.228 15.410 1.00 53.38 232 ARG A CA 1
ATOM 1786 C C . ARG A 1 232 ? -15.743 8.832 14.827 1.00 53.38 232 ARG A C 1
ATOM 1788 O O . ARG A 1 232 ? -16.767 9.259 15.349 1.00 53.38 232 ARG A O 1
ATOM 1795 N N . ASN A 1 233 ? -15.783 8.000 13.786 1.00 50.84 233 ASN A N 1
ATOM 1796 C CA . ASN A 1 233 ? -17.055 7.528 13.225 1.00 50.84 233 ASN A CA 1
ATOM 1797 C C . ASN A 1 233 ? -17.843 6.625 14.179 1.00 50.84 233 ASN A C 1
ATOM 1799 O O . ASN A 1 233 ? -19.071 6.669 14.183 1.00 50.84 233 ASN A O 1
ATOM 1803 N N . ARG A 1 234 ? -17.162 5.865 15.038 1.00 49.22 234 ARG A N 1
ATOM 1804 C CA . ARG A 1 234 ? -17.815 5.072 16.085 1.00 49.22 234 ARG A CA 1
ATOM 1805 C C . ARG A 1 234 ? -18.319 5.921 17.237 1.00 49.22 234 ARG A C 1
ATOM 1807 O O . ARG A 1 234 ? -19.459 5.738 17.647 1.00 49.22 234 ARG A O 1
ATOM 1814 N N . GLN A 1 235 ? -17.534 6.906 17.670 1.00 46.62 235 GLN A N 1
ATOM 1815 C CA . GLN A 1 235 ? -18.003 7.909 18.625 1.00 46.62 235 GLN A CA 1
ATOM 1816 C C . GLN A 1 235 ? -19.235 8.635 18.070 1.00 46.62 235 GLN A C 1
ATOM 1818 O O . GLN A 1 235 ? -20.243 8.722 18.755 1.00 46.62 235 GLN A O 1
ATOM 1823 N N . ARG A 1 236 ? -19.217 9.018 16.784 1.00 43.97 236 ARG A N 1
ATOM 1824 C CA . ARG A 1 236 ? -20.381 9.564 16.070 1.00 43.97 236 ARG A CA 1
ATOM 1825 C C . ARG A 1 236 ? -21.551 8.588 15.967 1.00 43.97 236 ARG A C 1
ATOM 1827 O O . ARG A 1 236 ? -22.673 9.060 15.958 1.00 43.97 236 ARG A O 1
ATOM 1834 N N . SER A 1 237 ? -21.342 7.275 15.881 1.00 46.59 237 SER A N 1
ATOM 1835 C CA . SER A 1 237 ? -22.431 6.283 15.887 1.00 46.59 237 SER A CA 1
ATOM 1836 C C . SER A 1 237 ? -23.088 6.171 17.269 1.00 46.59 237 SER A C 1
ATOM 1838 O O . SER A 1 237 ? -24.310 6.272 17.376 1.00 46.59 237 SER A O 1
ATOM 1840 N N . CYS A 1 238 ? -22.289 6.093 18.340 1.00 47.91 238 CYS A N 1
ATOM 1841 C CA . CYS A 1 238 ? -22.794 6.173 19.715 1.00 47.91 238 CYS A CA 1
ATOM 1842 C C . CYS A 1 238 ? -23.469 7.522 20.007 1.00 47.91 238 CYS A C 1
ATOM 1844 O O . CYS A 1 238 ? -24.461 7.556 20.718 1.00 47.91 238 CYS A O 1
ATOM 1846 N N . GLN A 1 239 ? -22.969 8.611 19.421 1.00 44.81 239 GLN A N 1
ATOM 1847 C CA . GLN A 1 239 ? -23.475 9.977 19.596 1.00 44.81 239 GLN A CA 1
ATOM 1848 C C . GLN A 1 239 ? -24.626 10.333 18.635 1.00 44.81 239 GLN A C 1
ATOM 1850 O O . GLN A 1 239 ? -25.339 11.307 18.859 1.00 44.81 239 GLN A O 1
ATOM 1855 N N . ARG A 1 240 ? -24.824 9.549 17.562 1.00 46.06 240 ARG A N 1
ATOM 1856 C CA . ARG A 1 240 ? -26.010 9.583 16.686 1.00 46.06 240 ARG A CA 1
ATOM 1857 C C . ARG A 1 240 ? -27.220 8.956 17.367 1.00 46.06 240 ARG A C 1
ATOM 1859 O O . ARG A 1 240 ? -28.347 9.294 17.015 1.00 46.06 240 ARG A O 1
ATOM 1866 N N . ARG A 1 241 ? -27.001 8.072 18.341 1.00 50.75 241 ARG A N 1
ATOM 1867 C CA . ARG A 1 241 ? -28.022 7.725 19.332 1.00 50.75 241 ARG A CA 1
ATOM 1868 C C . ARG A 1 241 ? -28.031 8.855 20.361 1.00 50.75 241 ARG A C 1
ATOM 1870 O O . ARG A 1 241 ? -26.972 9.349 20.734 1.00 50.75 241 ARG A O 1
ATOM 1877 N N . LYS A 1 242 ? -29.223 9.365 20.677 1.00 51.00 242 LYS A N 1
ATOM 1878 C CA . LYS A 1 242 ? -29.423 10.643 21.377 1.00 51.00 242 LYS A CA 1
ATOM 1879 C C . LYS A 1 242 ? -28.547 10.738 22.643 1.00 51.00 242 LYS A C 1
ATOM 1881 O O . LYS A 1 242 ? -28.323 9.714 23.284 1.00 51.00 242 LYS A O 1
ATOM 1886 N N . PRO A 1 243 ? -28.134 11.947 23.078 1.00 54.31 243 PRO A N 1
ATOM 1887 C CA . PRO A 1 243 ? -27.476 12.169 24.377 1.00 54.31 243 PRO A CA 1
ATOM 1888 C C . PRO A 1 243 ? -28.341 11.780 25.594 1.00 54.31 243 PRO A C 1
ATOM 1890 O O . PRO A 1 243 ? -27.951 12.036 26.725 1.00 54.31 243 PRO A O 1
ATOM 1893 N N . ASP A 1 244 ? -29.500 11.176 25.355 1.00 61.16 244 ASP A N 1
ATOM 1894 C CA . ASP A 1 244 ? -30.518 10.795 26.314 1.00 61.16 244 ASP A CA 1
ATOM 1895 C C . ASP A 1 244 ? -30.262 9.399 26.921 1.00 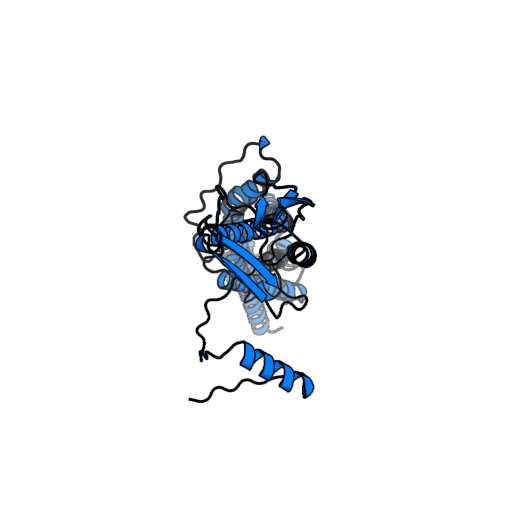61.16 244 ASP A C 1
ATOM 1897 O O . ASP A 1 244 ? -30.923 9.021 27.878 1.00 61.16 244 ASP A O 1
ATOM 1901 N N . ASP A 1 245 ? -29.306 8.612 26.417 1.00 74.56 245 ASP A N 1
ATOM 1902 C CA . ASP A 1 245 ? -29.194 7.197 26.792 1.00 74.56 245 ASP A CA 1
ATOM 1903 C C . ASP A 1 245 ? -27.803 6.817 27.337 1.00 74.56 245 ASP A C 1
ATOM 1905 O O . ASP A 1 245 ? -26.773 7.377 26.957 1.00 74.56 245 ASP A O 1
ATOM 1909 N N . LEU A 1 246 ? -27.758 5.837 28.247 1.00 81.81 246 LEU A N 1
ATOM 1910 C CA . LEU A 1 246 ? -26.522 5.236 28.761 1.00 81.81 246 LEU A CA 1
ATOM 1911 C C . LEU A 1 246 ? -26.252 3.917 28.025 1.00 81.81 246 LEU A C 1
ATOM 1913 O O . LEU A 1 246 ? -27.087 3.013 28.028 1.00 81.81 246 LEU A O 1
ATOM 1917 N N . CYS A 1 247 ? -25.067 3.777 27.430 1.00 78.56 247 CYS A N 1
ATOM 1918 C CA . CYS A 1 247 ? -24.663 2.562 26.723 1.00 78.56 247 CYS A CA 1
ATOM 1919 C C . CYS A 1 247 ? -23.303 2.037 27.199 1.00 78.56 247 CYS A C 1
ATOM 1921 O O . CYS A 1 247 ? -22.423 2.803 27.592 1.00 78.56 247 CYS A O 1
ATOM 1923 N N . THR A 1 248 ? -23.132 0.715 27.165 1.00 79.62 248 THR A N 1
ATOM 1924 C CA . THR A 1 248 ? -21.847 0.053 27.425 1.00 79.62 248 THR A CA 1
ATOM 1925 C C . THR A 1 248 ? -21.691 -1.181 26.543 1.00 79.62 248 THR A C 1
ATOM 1927 O O . THR A 1 248 ? -22.665 -1.883 26.262 1.00 79.62 248 THR A O 1
ATOM 1930 N N . GLN A 1 249 ? -20.465 -1.421 26.080 1.00 77.50 249 GLN A N 1
ATOM 1931 C CA . GLN A 1 249 ? -20.103 -2.565 25.250 1.00 77.50 249 GLN A CA 1
ATOM 1932 C C . GLN A 1 249 ? -18.777 -3.152 25.726 1.00 77.50 249 GLN A C 1
ATOM 1934 O O . GLN A 1 249 ? -17.840 -2.406 26.015 1.00 77.50 249 GLN A O 1
ATOM 1939 N N . ALA A 1 250 ? -18.696 -4.479 25.786 1.00 78.19 250 ALA A N 1
ATOM 1940 C CA . ALA A 1 250 ? -17.482 -5.205 26.147 1.00 78.19 250 ALA A CA 1
ATOM 1941 C C . ALA A 1 250 ? -17.427 -6.566 25.439 1.00 78.19 250 ALA A C 1
ATOM 1943 O O . ALA A 1 250 ? -18.466 -7.186 25.204 1.00 78.19 250 ALA A O 1
ATOM 1944 N N . 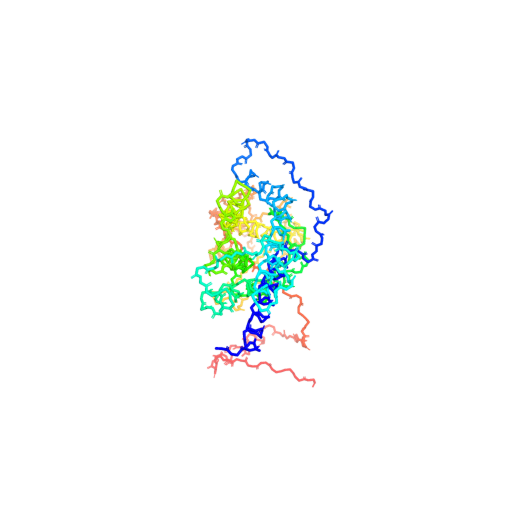LYS A 1 251 ? -16.214 -7.030 25.129 1.00 76.38 251 LYS A N 1
ATOM 1945 C CA . LYS A 1 251 ? -15.941 -8.417 24.729 1.00 76.38 251 LYS A CA 1
ATOM 1946 C C . LYS A 1 251 ? -15.381 -9.195 25.901 1.00 76.38 251 LYS A C 1
ATOM 1948 O O . LYS A 1 251 ? -14.799 -8.617 26.821 1.00 76.38 251 LYS A O 1
ATOM 1953 N N . ASP A 1 252 ? -15.544 -10.504 25.840 1.00 81.81 252 ASP A N 1
ATOM 1954 C CA . ASP A 1 252 ? -14.773 -11.407 26.675 1.00 81.81 252 ASP A CA 1
ATOM 1955 C C . ASP A 1 252 ? -13.302 -11.477 26.203 1.00 81.81 252 ASP A C 1
ATOM 1957 O O . ASP A 1 252 ? -12.939 -10.970 25.140 1.00 81.81 252 ASP A O 1
ATOM 1961 N N . THR A 1 253 ? -12.443 -12.122 26.991 1.00 79.25 253 THR A N 1
ATOM 1962 C CA . THR A 1 253 ? -11.003 -12.239 26.703 1.00 79.25 253 THR A CA 1
ATOM 1963 C C . THR A 1 253 ? -10.683 -13.070 25.459 1.00 79.25 253 THR A C 1
ATOM 1965 O O . THR A 1 253 ? -9.612 -12.896 24.889 1.00 79.25 253 THR A O 1
ATOM 1968 N N . SER A 1 254 ? -11.580 -13.966 25.032 1.00 80.44 254 SER A N 1
ATOM 1969 C CA . SER A 1 254 ? -11.429 -14.744 23.793 1.00 80.44 254 SER A CA 1
ATOM 1970 C C . SER A 1 254 ? -11.974 -14.022 22.553 1.00 80.44 254 SER A C 1
ATOM 1972 O O . SER A 1 254 ? -11.796 -14.508 21.439 1.00 80.44 254 SER A O 1
ATOM 1974 N N . HIS A 1 255 ? -12.599 -12.849 22.726 1.00 73.31 255 HIS A N 1
ATOM 1975 C CA . HIS A 1 255 ? -13.260 -12.065 21.677 1.00 73.31 255 HIS A CA 1
ATOM 1976 C C . HIS A 1 255 ? -14.398 -12.795 20.929 1.00 73.31 255 HIS A C 1
ATOM 1978 O O . HIS A 1 255 ? -14.783 -12.354 19.842 1.00 73.31 255 HIS A O 1
ATOM 1984 N N . ILE A 1 256 ? -14.956 -13.864 21.506 1.00 79.62 256 ILE A N 1
ATOM 1985 C CA . ILE A 1 256 ? -16.045 -14.666 20.925 1.00 79.62 256 ILE A CA 1
ATOM 1986 C C . ILE A 1 256 ? -17.411 -14.112 21.346 1.00 79.62 256 ILE A C 1
ATOM 1988 O O . ILE A 1 256 ? -18.324 -14.002 20.528 1.00 79.62 256 ILE A O 1
ATOM 1992 N N . ALA A 1 257 ? -17.556 -13.735 22.616 1.00 80.94 257 ALA A N 1
ATOM 1993 C CA . ALA A 1 257 ? -18.791 -13.226 23.187 1.00 80.94 257 ALA A CA 1
ATOM 1994 C C . ALA A 1 257 ? -18.716 -11.709 23.386 1.00 80.94 257 ALA A C 1
ATOM 1996 O O . ALA A 1 257 ? -17.720 -11.150 23.849 1.00 80.94 257 ALA A O 1
ATOM 1997 N N . MET A 1 258 ? -19.813 -11.028 23.065 1.00 79.00 258 MET A N 1
ATOM 1998 C CA . MET A 1 258 ? -19.949 -9.586 23.230 1.00 79.00 258 MET A CA 1
ATOM 1999 C C . MET A 1 258 ? -21.201 -9.278 24.040 1.00 79.00 258 MET A C 1
ATOM 2001 O O . MET A 1 258 ? -22.282 -9.799 23.770 1.00 79.00 258 MET A O 1
ATOM 2005 N N . VAL A 1 259 ? -21.055 -8.379 25.006 1.00 82.12 259 VAL A N 1
ATOM 2006 C CA . VAL A 1 259 ? -22.157 -7.840 25.797 1.00 82.12 259 VAL A CA 1
ATOM 2007 C C . VAL A 1 259 ? -22.378 -6.395 25.374 1.00 82.12 259 VAL A C 1
ATOM 2009 O O . VAL A 1 259 ? -21.450 -5.589 25.394 1.00 82.12 259 VAL A O 1
ATOM 2012 N N . SER A 1 260 ? -23.613 -6.065 25.003 1.00 78.50 260 SER A N 1
ATOM 2013 C CA . SER A 1 260 ? -24.045 -4.701 24.699 1.00 78.50 260 SER A CA 1
ATOM 2014 C C . SER A 1 260 ? -25.256 -4.371 25.561 1.00 78.50 260 SER A C 1
ATOM 2016 O O . SER A 1 260 ? -26.314 -4.975 25.397 1.00 78.50 260 SER A O 1
ATOM 2018 N N . ILE A 1 261 ? -25.106 -3.412 26.473 1.00 81.38 261 ILE A N 1
ATOM 2019 C CA . ILE A 1 261 ? -26.174 -2.965 27.373 1.00 81.38 261 ILE A CA 1
ATOM 2020 C C . ILE A 1 261 ? -26.576 -1.551 26.983 1.00 81.38 261 ILE A C 1
ATOM 2022 O O . ILE A 1 261 ? -25.735 -0.687 26.716 1.00 81.38 261 ILE A O 1
ATOM 2026 N N . PHE A 1 262 ? -27.881 -1.323 26.981 1.00 79.75 262 PHE A N 1
ATOM 2027 C CA . PHE A 1 262 ? -28.483 -0.048 26.654 1.00 79.75 262 PHE A CA 1
ATOM 2028 C C . PHE A 1 262 ? -29.569 0.282 27.674 1.00 79.75 262 PHE A C 1
ATOM 2030 O O . PHE A 1 262 ? -30.473 -0.520 27.907 1.00 79.75 262 PHE A O 1
ATOM 2037 N N . LEU A 1 263 ? -29.466 1.462 28.277 1.00 81.88 263 LEU A N 1
ATOM 2038 C CA . LEU A 1 263 ? -30.440 2.003 29.214 1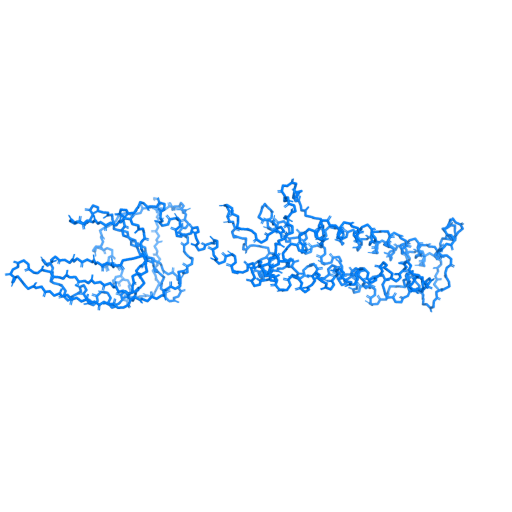.00 81.88 263 LEU A CA 1
ATOM 2039 C C . LEU A 1 263 ? -30.932 3.338 28.670 1.00 81.88 263 LEU A C 1
ATOM 2041 O O . LEU A 1 263 ? -30.166 4.295 28.565 1.00 81.88 263 LEU A O 1
ATOM 2045 N N . ASN A 1 264 ? -32.216 3.385 28.328 1.00 82.75 264 ASN A N 1
ATOM 2046 C CA . ASN A 1 264 ? -32.862 4.603 27.856 1.00 82.75 264 ASN A CA 1
ATOM 2047 C C . ASN A 1 264 ? -32.990 5.634 28.996 1.00 82.75 264 ASN A C 1
ATOM 2049 O O . ASN A 1 264 ? -33.142 5.211 30.146 1.00 82.75 264 ASN A O 1
ATOM 2053 N N . GLN A 1 265 ? -33.020 6.947 28.721 1.00 83.50 265 GLN A N 1
ATOM 2054 C CA . GLN A 1 265 ? -33.366 7.970 29.738 1.00 83.50 265 GLN A CA 1
ATOM 2055 C C . GLN A 1 265 ? -34.605 7.610 30.562 1.00 83.50 265 GLN A C 1
ATOM 2057 O O . GLN A 1 265 ? -34.642 7.883 31.761 1.00 83.50 265 GLN A O 1
ATOM 2062 N N . SER A 1 266 ? -35.613 6.984 29.946 1.00 84.88 266 SER A N 1
ATOM 2063 C CA . SER A 1 266 ? -36.864 6.615 30.613 1.00 84.88 266 SER A CA 1
ATOM 2064 C C . SER A 1 266 ? -36.677 5.572 31.718 1.00 84.88 266 SER A C 1
ATOM 2066 O O . SER A 1 266 ? -37.549 5.422 32.568 1.00 84.88 266 SER A O 1
ATOM 2068 N N . ALA A 1 267 ? -35.551 4.851 31.723 1.00 85.62 267 ALA A N 1
ATOM 2069 C CA . ALA A 1 267 ? -35.189 3.921 32.789 1.00 85.62 267 ALA A CA 1
ATOM 2070 C C . ALA A 1 267 ? -34.671 4.635 34.053 1.00 85.62 267 ALA A C 1
ATOM 2072 O O . ALA A 1 267 ? -34.498 3.998 35.092 1.00 85.62 267 ALA A O 1
ATOM 2073 N N . PHE A 1 268 ? -34.419 5.947 33.990 1.00 88.81 268 PHE A N 1
ATOM 2074 C CA . PHE A 1 268 ? -33.901 6.734 35.102 1.00 88.81 268 PHE A CA 1
ATOM 2075 C C . PHE A 1 268 ? -34.980 7.661 35.664 1.00 88.81 268 PHE A C 1
ATOM 2077 O O . PHE A 1 268 ? -35.628 8.407 34.937 1.00 88.81 268 PHE A O 1
ATOM 2084 N N . ALA A 1 269 ? -35.099 7.714 36.993 1.00 89.25 269 ALA A N 1
ATOM 2085 C CA . ALA A 1 269 ? -35.984 8.677 37.655 1.00 89.25 269 ALA A CA 1
ATOM 2086 C C . ALA A 1 269 ? -35.587 10.141 37.370 1.00 89.25 269 ALA A C 1
ATOM 2088 O O . ALA A 1 269 ? -36.434 11.033 37.358 1.00 89.25 269 ALA A O 1
ATOM 2089 N N . ARG A 1 270 ? -34.286 10.401 37.176 1.00 87.81 270 ARG A N 1
ATOM 2090 C CA . ARG A 1 270 ? -33.738 11.673 36.687 1.00 87.81 270 ARG A CA 1
ATOM 2091 C C . ARG A 1 270 ? -32.505 11.390 35.839 1.00 87.81 270 ARG A C 1
ATOM 2093 O O . ARG A 1 270 ? -31.568 10.765 36.329 1.00 87.81 270 ARG A O 1
ATOM 2100 N N . TYR A 1 271 ? -32.486 11.915 34.621 1.00 88.69 271 TYR A N 1
ATOM 2101 C CA . TYR A 1 271 ? -31.347 11.846 33.713 1.00 88.69 271 TYR A CA 1
ATOM 2102 C C . TYR A 1 271 ? -31.011 13.251 33.204 1.00 88.69 271 TYR A C 1
ATOM 2104 O O . TYR A 1 271 ? -31.906 14.026 32.871 1.00 88.69 271 TYR A O 1
ATOM 2112 N N . ARG A 1 272 ? -29.725 13.610 33.196 1.00 84.94 272 ARG A N 1
ATOM 2113 C CA . ARG A 1 272 ? -29.249 14.890 32.659 1.00 84.94 272 ARG A CA 1
ATOM 2114 C C . ARG A 1 272 ? -27.850 14.715 32.088 1.00 84.94 272 ARG A C 1
ATOM 2116 O O . ARG A 1 272 ? -26.890 14.589 32.844 1.00 84.94 272 ARG A O 1
ATOM 2123 N N . CYS A 1 273 ? -27.742 14.770 30.767 1.00 82.38 273 CYS A N 1
ATOM 2124 C CA . CYS A 1 273 ? -26.478 14.713 30.047 1.00 82.38 273 CYS A CA 1
ATOM 2125 C C . CYS A 1 273 ? -26.505 15.768 28.933 1.00 82.38 273 CYS A C 1
ATOM 2127 O O . CYS A 1 273 ? -27.284 15.665 27.995 1.00 82.38 273 CYS A O 1
ATOM 2129 N N . HIS A 1 274 ? -25.713 16.838 29.054 1.00 75.44 274 HIS A N 1
ATOM 2130 C CA . HIS A 1 274 ? -25.706 17.910 28.043 1.00 75.44 274 HIS A CA 1
ATOM 2131 C C . HIS A 1 274 ? -24.818 17.576 26.840 1.00 75.44 274 HIS A C 1
ATOM 2133 O O . HIS A 1 274 ? -25.008 18.121 25.755 1.00 75.44 274 HIS A O 1
ATOM 2139 N N . ARG A 1 275 ? -23.805 16.729 27.051 1.00 72.19 275 ARG A N 1
ATOM 2140 C CA . ARG A 1 275 ? -22.813 16.312 26.058 1.00 72.19 275 ARG A CA 1
ATOM 2141 C C . ARG A 1 275 ? -22.454 14.860 26.325 1.00 72.19 275 ARG A C 1
ATOM 2143 O O . ARG A 1 275 ? -22.355 14.469 27.482 1.00 72.19 275 ARG A O 1
ATOM 2150 N N . ALA A 1 276 ? -22.245 14.087 25.266 1.00 72.19 276 ALA A N 1
ATOM 2151 C CA . ALA A 1 276 ? -21.815 12.701 25.393 1.00 72.19 276 ALA A CA 1
ATOM 2152 C C . ALA A 1 276 ? -20.454 12.635 26.106 1.00 72.19 276 ALA A C 1
ATOM 2154 O O . ALA A 1 276 ? -19.482 13.227 25.637 1.00 72.19 276 ALA A O 1
ATOM 2155 N N . ILE A 1 277 ? -20.402 11.904 27.219 1.00 75.75 277 ILE A N 1
ATOM 2156 C CA . ILE A 1 277 ? -19.194 11.671 28.019 1.00 75.75 277 ILE A CA 1
ATOM 2157 C C . ILE A 1 277 ? -18.829 10.185 27.992 1.00 75.75 277 ILE A C 1
ATOM 2159 O O . ILE A 1 277 ? -19.711 9.325 27.988 1.00 75.75 277 ILE A O 1
ATOM 2163 N N . MET A 1 278 ? -17.531 9.869 27.992 1.00 73.62 278 MET A N 1
ATOM 2164 C CA . MET A 1 278 ? -17.051 8.494 28.163 1.00 73.62 278 MET A CA 1
ATOM 2165 C C . MET A 1 278 ? -16.587 8.265 29.596 1.00 73.62 278 MET A C 1
ATOM 2167 O O . MET A 1 278 ? -15.836 9.057 30.155 1.00 73.62 278 MET A O 1
ATOM 2171 N N . ILE A 1 279 ? -17.017 7.147 30.177 1.00 78.69 279 ILE A N 1
ATOM 2172 C CA . ILE A 1 279 ? -16.703 6.762 31.553 1.00 78.69 279 ILE A CA 1
ATOM 2173 C C . ILE A 1 279 ? -15.946 5.433 31.494 1.00 78.69 279 ILE A C 1
ATOM 2175 O O . ILE A 1 279 ? -16.547 4.361 31.447 1.00 78.69 279 ILE A O 1
ATOM 2179 N N . GLY A 1 280 ? -14.613 5.496 31.462 1.00 77.62 280 GLY A N 1
ATOM 2180 C CA . GLY A 1 280 ? -13.767 4.305 31.396 1.00 77.62 280 GLY A CA 1
ATOM 2181 C C . GLY A 1 280 ? -13.578 3.654 32.768 1.00 77.62 280 GLY A C 1
ATOM 2182 O O . GLY A 1 280 ? -12.980 4.241 33.673 1.00 77.62 280 GLY A O 1
ATOM 2183 N N . ARG A 1 281 ? -14.096 2.430 32.953 1.00 77.56 281 ARG A N 1
ATOM 2184 C CA . ARG A 1 281 ? -14.014 1.689 34.222 1.00 77.56 281 ARG A CA 1
ATOM 2185 C C . ARG A 1 281 ? -13.920 0.182 34.098 1.00 77.56 281 ARG A C 1
ATOM 2187 O O . ARG A 1 281 ? -14.527 -0.421 33.227 1.00 77.56 281 ARG A O 1
ATOM 2194 N N . SER A 1 282 ? -13.292 -0.425 35.108 1.00 73.50 282 SER A N 1
ATOM 2195 C CA . SER A 1 282 ? -13.498 -1.841 35.416 1.00 73.50 282 SER A CA 1
ATOM 2196 C C . SER A 1 282 ? -14.950 -2.088 35.832 1.00 73.50 282 SER A C 1
ATOM 2198 O O . SER A 1 282 ? -15.403 -1.588 36.869 1.00 73.50 282 SER A O 1
ATOM 2200 N N . ILE A 1 283 ? -15.655 -2.905 35.043 1.00 78.75 283 ILE A N 1
ATOM 2201 C CA . ILE A 1 283 ? -17.026 -3.341 35.336 1.00 78.75 283 ILE A CA 1
ATOM 2202 C C . ILE A 1 283 ? -17.099 -4.082 36.678 1.00 78.75 283 ILE A C 1
ATOM 2204 O O . ILE A 1 283 ? -18.045 -3.897 37.434 1.00 78.75 283 ILE A O 1
ATOM 2208 N N . SER A 1 284 ? -16.054 -4.839 37.036 1.00 78.00 284 SER A N 1
ATOM 2209 C CA . SER A 1 284 ? -15.978 -5.574 38.305 1.00 78.00 284 SER A CA 1
ATOM 2210 C C . SER A 1 284 ? -16.002 -4.630 39.510 1.00 78.00 284 SER A C 1
ATOM 2212 O O . SER A 1 284 ? -16.777 -4.834 40.447 1.00 78.00 284 SER A O 1
ATOM 2214 N N . SER A 1 285 ? -15.214 -3.549 39.472 1.00 79.00 285 SER A N 1
ATOM 2215 C CA . SER A 1 285 ? -15.207 -2.535 40.536 1.00 79.00 285 SER A CA 1
ATOM 2216 C C . SER A 1 285 ? -16.541 -1.798 40.628 1.00 79.00 285 SER A C 1
ATOM 2218 O O . SER A 1 285 ? -17.042 -1.575 41.728 1.00 79.00 285 SER A O 1
ATOM 2220 N N . PHE A 1 286 ? -17.146 -1.472 39.483 1.00 80.75 286 PHE A N 1
ATOM 2221 C CA . PHE A 1 286 ? -18.466 -0.848 39.441 1.00 80.75 286 PHE A CA 1
ATOM 2222 C C . PHE A 1 286 ? -19.549 -1.761 40.040 1.00 80.75 286 PHE A C 1
ATOM 2224 O O . PHE A 1 286 ? -20.287 -1.340 40.928 1.00 80.75 286 PHE A O 1
ATOM 2231 N N . CYS A 1 287 ? -19.590 -3.040 39.654 1.00 82.62 287 CYS A N 1
ATOM 2232 C CA . CYS A 1 287 ? -20.538 -4.014 40.198 1.00 82.62 287 CYS A CA 1
ATOM 2233 C C . CYS A 1 287 ? -20.389 -4.211 41.711 1.00 82.62 287 CYS A C 1
ATOM 2235 O O . CYS A 1 287 ? -21.396 -4.373 42.397 1.00 82.62 287 CYS A O 1
ATOM 2237 N N . LYS A 1 288 ? -19.164 -4.195 42.256 1.00 81.62 288 LYS A N 1
ATOM 2238 C CA . LYS A 1 288 ? -18.945 -4.278 43.713 1.00 81.62 288 LYS A CA 1
ATOM 2239 C C . LYS A 1 288 ? -19.598 -3.112 44.458 1.00 81.62 288 LYS A C 1
ATOM 2241 O O . LYS A 1 288 ? -20.175 -3.327 45.517 1.00 81.62 288 LYS A O 1
ATOM 2246 N N . LEU A 1 289 ? -19.544 -1.907 43.892 1.00 77.62 289 LEU A N 1
ATOM 2247 C CA . LEU A 1 289 ? -20.171 -0.722 44.483 1.00 77.62 289 LEU A CA 1
ATOM 2248 C C . LEU A 1 289 ? -21.690 -0.775 44.377 1.00 77.62 289 LEU A C 1
ATOM 2250 O O . LEU A 1 289 ? -22.369 -0.526 45.364 1.00 77.62 289 LEU A O 1
ATOM 2254 N N . VAL A 1 290 ? -22.218 -1.182 43.219 1.00 82.25 290 VAL A N 1
ATOM 2255 C CA . VAL A 1 290 ? -23.665 -1.379 43.047 1.00 82.25 290 VAL A CA 1
ATOM 2256 C C . VAL A 1 290 ? -24.192 -2.430 44.031 1.00 82.25 290 VAL A C 1
ATOM 2258 O O . VAL A 1 290 ? -25.240 -2.231 44.628 1.00 82.25 290 VAL A O 1
ATOM 2261 N N . LYS A 1 291 ? -23.442 -3.512 44.282 1.00 82.38 291 LYS A N 1
ATOM 2262 C CA . LYS A 1 291 ? -23.797 -4.527 45.292 1.00 82.38 291 LYS A CA 1
ATOM 2263 C C . LYS A 1 291 ? -23.755 -4.013 46.736 1.00 82.38 291 LYS A C 1
ATOM 2265 O O . LYS A 1 291 ? -24.374 -4.622 47.602 1.00 82.38 291 LYS A O 1
ATOM 2270 N N . ALA A 1 292 ? -23.015 -2.939 47.012 1.00 75.06 292 ALA A N 1
ATOM 2271 C CA . ALA A 1 292 ? -22.987 -2.310 48.332 1.00 75.06 292 ALA A CA 1
ATOM 2272 C C . ALA A 1 292 ? -24.221 -1.422 48.586 1.00 75.06 292 ALA A C 1
ATOM 2274 O O . ALA A 1 292 ? -24.517 -1.096 49.738 1.00 75.06 292 ALA A O 1
ATOM 2275 N N . THR A 1 293 ? -24.945 -1.053 47.528 1.00 79.75 293 THR A N 1
ATOM 2276 C CA . THR A 1 293 ? -26.229 -0.350 47.583 1.00 79.75 293 THR A CA 1
ATOM 2277 C C . THR A 1 293 ? -27.357 -1.349 47.854 1.00 79.75 293 THR A C 1
ATOM 2279 O O . THR A 1 293 ? -27.391 -2.436 47.275 1.00 79.75 293 THR A O 1
ATOM 2282 N N . ARG A 1 294 ? -28.284 -1.019 48.763 1.00 74.38 294 ARG A N 1
ATOM 2283 C CA . ARG A 1 294 ? -29.441 -1.888 49.046 1.00 74.38 294 ARG A CA 1
ATOM 2284 C C . ARG A 1 294 ? -30.502 -1.722 47.954 1.00 74.38 294 ARG A C 1
ATOM 2286 O O . ARG A 1 294 ? -30.572 -0.675 47.327 1.00 74.38 294 ARG A O 1
ATOM 2293 N N . GLY A 1 295 ? -31.353 -2.731 47.753 1.00 74.94 295 GLY A N 1
ATOM 2294 C CA . GLY A 1 295 ? -32.329 -2.758 46.649 1.00 74.94 295 GLY A CA 1
ATOM 2295 C C . GLY A 1 295 ? -33.307 -1.574 46.588 1.00 74.94 295 GLY A C 1
ATOM 2296 O O . GLY A 1 295 ? -33.746 -1.221 45.501 1.00 74.94 295 GLY A O 1
ATOM 2297 N N . ASP A 1 296 ? -33.591 -0.927 47.724 1.00 82.06 296 ASP A N 1
ATOM 2298 C CA . ASP A 1 296 ? -34.503 0.227 47.809 1.00 82.06 296 ASP A CA 1
ATOM 2299 C C . ASP A 1 296 ? -33.774 1.587 47.806 1.00 82.06 296 ASP A C 1
ATOM 2301 O O . ASP A 1 296 ? -34.409 2.639 47.918 1.00 82.06 296 ASP A O 1
ATOM 2305 N N . ASP A 1 297 ? -32.440 1.591 47.774 1.00 85.81 297 ASP A N 1
ATOM 2306 C CA . ASP A 1 297 ? -31.657 2.820 47.864 1.00 85.81 297 ASP A CA 1
ATOM 2307 C C . ASP A 1 297 ? -31.598 3.521 46.498 1.00 85.81 297 ASP A C 1
ATOM 2309 O O . ASP A 1 297 ? -31.477 2.907 45.435 1.00 85.81 297 ASP A O 1
ATOM 2313 N N . LYS A 1 298 ? -31.621 4.852 46.521 1.00 88.19 298 LYS A N 1
ATOM 2314 C CA . LYS A 1 298 ? -31.474 5.668 45.320 1.00 88.19 298 LYS A CA 1
ATOM 2315 C C . LYS A 1 298 ? -29.995 5.840 44.995 1.00 88.19 298 LYS A C 1
ATOM 2317 O O . LYS A 1 298 ? -29.270 6.508 45.731 1.00 88.19 298 LYS A O 1
ATOM 2322 N N . LEU A 1 299 ? -29.567 5.297 43.859 1.00 89.00 299 LEU A N 1
ATOM 2323 C CA . LEU A 1 299 ? -28.210 5.461 43.342 1.00 89.00 299 LEU A CA 1
ATOM 2324 C C . LEU A 1 299 ? -28.144 6.602 42.319 1.00 89.00 299 LEU A C 1
ATOM 2326 O O . LEU A 1 299 ? -28.913 6.645 41.363 1.00 89.00 299 LEU A O 1
ATOM 2330 N N . THR A 1 300 ? -27.203 7.525 42.508 1.00 89.62 300 THR A N 1
ATOM 2331 C CA . THR A 1 300 ? -26.951 8.652 41.602 1.00 89.62 300 THR A CA 1
ATOM 2332 C C . THR A 1 300 ? -25.515 8.598 41.095 1.00 89.62 300 THR A C 1
ATOM 2334 O O . THR A 1 300 ? -24.584 8.575 41.895 1.00 89.62 300 THR A O 1
ATOM 2337 N N . LEU A 1 301 ? -25.340 8.630 39.773 1.00 88.69 301 LEU A N 1
ATOM 2338 C CA . LEU A 1 301 ? -24.038 8.722 39.109 1.00 88.69 301 LEU A CA 1
ATOM 2339 C C . LEU A 1 301 ? -23.775 10.175 38.696 1.00 88.69 301 LEU A C 1
ATOM 2341 O O . LEU A 1 301 ? -24.661 10.823 38.133 1.00 88.69 301 LEU A O 1
ATOM 2345 N N . ARG A 1 302 ? -22.579 10.700 38.971 1.00 87.75 302 ARG A N 1
ATOM 2346 C CA . ARG A 1 302 ? -22.168 12.056 38.579 1.00 87.75 302 ARG A CA 1
ATOM 2347 C C . ARG A 1 302 ? -20.746 12.054 38.037 1.00 87.75 302 ARG A C 1
ATOM 2349 O O . ARG A 1 302 ? -19.832 11.575 38.694 1.00 87.75 302 ARG A O 1
ATOM 2356 N N . ALA A 1 303 ? -20.561 12.645 36.867 1.00 84.75 303 ALA A N 1
ATOM 2357 C CA . ALA A 1 303 ? -19.257 12.928 36.285 1.00 84.75 303 ALA A CA 1
ATOM 2358 C C . ALA A 1 303 ? -19.161 14.443 36.068 1.00 84.75 303 ALA A C 1
ATOM 2360 O O . ALA A 1 303 ? -20.111 15.053 35.568 1.00 84.75 303 ALA A O 1
ATOM 2361 N N . ARG A 1 304 ? -18.060 15.050 36.517 1.00 70.50 304 ARG A N 1
ATOM 2362 C CA . ARG A 1 304 ? -17.769 16.471 36.301 1.00 70.50 304 ARG A CA 1
ATOM 2363 C C . ARG A 1 304 ? -16.913 16.576 35.035 1.00 70.50 304 ARG A C 1
ATOM 2365 O O . ARG A 1 304 ? -15.898 15.900 34.958 1.00 70.50 304 ARG A O 1
ATOM 2372 N N . ASP A 1 305 ? -17.354 17.394 34.084 1.00 65.75 305 ASP A N 1
ATOM 2373 C CA . ASP A 1 305 ? -16.656 17.762 32.840 1.00 65.75 305 ASP A CA 1
ATOM 2374 C C . ASP A 1 305 ? -16.532 16.693 31.732 1.00 65.75 305 ASP A C 1
ATOM 2376 O O . ASP A 1 305 ? -16.982 15.554 31.857 1.00 65.75 305 ASP A O 1
ATOM 2380 N N . GLU A 1 306 ? -16.001 17.125 30.577 1.00 56.81 306 GLU A N 1
ATOM 2381 C CA . GLU A 1 306 ? -15.859 16.329 29.343 1.00 56.81 306 GLU A CA 1
ATOM 2382 C C . GLU A 1 306 ? -14.763 15.263 29.445 1.00 56.81 306 GLU A C 1
ATOM 2384 O O . GLU A 1 306 ? -14.884 14.185 28.862 1.00 56.81 306 GLU A O 1
ATOM 2389 N N . VAL A 1 307 ? -13.715 15.564 30.213 1.00 55.28 307 VAL A N 1
ATOM 2390 C CA . VAL A 1 307 ? -12.667 14.631 30.627 1.00 55.28 307 VAL A CA 1
ATOM 2391 C C . VAL A 1 307 ? -12.840 14.452 32.124 1.00 55.28 307 VAL A C 1
ATOM 2393 O O . VAL A 1 307 ? -12.171 15.088 32.931 1.00 55.28 307 VAL A O 1
ATOM 2396 N N . ALA A 1 308 ? -13.842 13.665 32.503 1.00 60.69 308 ALA A N 1
ATOM 2397 C CA . ALA A 1 308 ? -14.051 13.374 33.905 1.00 60.69 308 ALA A CA 1
ATOM 2398 C C . ALA A 1 308 ? -12.874 12.527 34.404 1.00 60.69 308 ALA A C 1
ATOM 2400 O O . ALA A 1 308 ? -12.713 11.374 34.005 1.00 60.69 308 ALA A O 1
ATOM 2401 N N . ASP A 1 309 ? -12.071 13.087 35.303 1.00 74.00 309 ASP A N 1
ATOM 2402 C CA . ASP A 1 309 ? -11.020 12.332 35.996 1.00 74.00 309 ASP A CA 1
ATOM 2403 C C . ASP A 1 309 ? -11.618 11.390 37.041 1.00 74.00 309 ASP A C 1
ATOM 2405 O O . ASP A 1 309 ? -11.004 10.396 37.434 1.00 74.00 309 ASP A O 1
ATOM 2409 N N . ALA A 1 310 ? -12.847 11.677 37.483 1.00 78.94 310 ALA A N 1
ATOM 2410 C CA . ALA A 1 310 ? -13.539 10.881 38.473 1.00 78.94 310 ALA A CA 1
ATOM 2411 C C . ALA A 1 310 ? -15.039 10.713 38.202 1.00 78.94 310 ALA A C 1
ATOM 2413 O O . ALA A 1 310 ? -15.716 11.606 37.692 1.00 78.94 310 ALA A O 1
ATOM 2414 N N . LEU A 1 311 ? -15.555 9.546 38.594 1.00 85.62 311 LEU A N 1
ATOM 2415 C CA . LEU A 1 311 ? -16.984 9.251 38.666 1.00 85.62 311 LEU A CA 1
ATOM 2416 C C . LEU A 1 311 ? -17.396 9.193 40.135 1.00 85.62 311 LEU A C 1
ATOM 2418 O O . LEU A 1 311 ? -16.905 8.345 40.882 1.00 85.62 311 LEU A O 1
ATOM 2422 N N . ASP A 1 312 ? -18.336 10.051 40.508 1.00 86.25 312 ASP A N 1
ATOM 2423 C CA . ASP A 1 312 ? -18.944 10.078 41.829 1.00 86.25 312 ASP A CA 1
ATOM 2424 C C . ASP A 1 312 ? -20.224 9.228 41.836 1.00 86.25 312 ASP A C 1
ATOM 2426 O O . ASP A 1 312 ? -21.118 9.395 40.999 1.00 86.25 312 ASP A O 1
ATOM 2430 N N . LEU A 1 313 ? -20.327 8.322 42.806 1.00 86.81 313 LEU A N 1
ATOM 2431 C CA . LEU A 1 313 ? -21.523 7.543 43.105 1.00 86.81 313 LEU A CA 1
ATOM 2432 C C . LEU A 1 313 ? -22.077 7.973 44.456 1.00 86.81 313 LEU A C 1
ATOM 2434 O O . LEU A 1 313 ? -21.388 7.887 45.470 1.00 86.81 313 LEU A O 1
ATOM 2438 N N . VAL A 1 314 ? -23.342 8.378 44.476 1.00 88.62 314 VAL A N 1
ATOM 2439 C CA . VAL A 1 314 ? -24.052 8.759 45.698 1.00 88.62 314 VAL A CA 1
ATOM 2440 C C . VAL A 1 314 ? -25.231 7.819 45.897 1.00 88.62 314 VAL A C 1
ATOM 2442 O O . VAL A 1 314 ? -26.137 7.778 45.068 1.00 88.62 314 VAL A O 1
ATOM 2445 N N . SER A 1 315 ? -25.209 7.069 46.993 1.00 87.12 315 SER A N 1
ATOM 2446 C CA . SER A 1 315 ? -26.282 6.174 47.421 1.00 87.12 315 SER A CA 1
ATOM 2447 C C . SER A 1 315 ? -27.037 6.806 48.585 1.00 87.12 315 SER A C 1
ATOM 2449 O O . SER A 1 315 ? -26.436 7.155 49.603 1.00 87.12 315 SER A O 1
ATOM 2451 N N . GLU A 1 316 ? -28.351 6.936 48.443 1.00 88.94 316 GLU A N 1
ATOM 2452 C CA . GLU A 1 316 ? -29.246 7.518 49.442 1.00 88.94 316 GLU A CA 1
ATOM 2453 C C . GLU A 1 316 ? -30.276 6.479 49.888 1.00 88.94 316 GLU A C 1
ATOM 2455 O O . GLU A 1 316 ? -31.067 5.985 49.083 1.00 88.94 316 GLU A O 1
ATOM 2460 N N . SER A 1 317 ? -30.279 6.155 51.181 1.00 85.25 317 SER A N 1
ATOM 2461 C CA . SER A 1 317 ? -31.234 5.199 51.738 1.00 85.25 317 SER A CA 1
ATOM 2462 C C . SER A 1 317 ? -32.481 5.895 52.269 1.00 85.25 317 SER A C 1
ATOM 2464 O O . SER A 1 317 ? -32.414 6.635 53.254 1.00 85.25 317 SER A O 1
ATOM 2466 N N . ALA A 1 318 ? -33.640 5.592 51.681 1.00 77.75 318 ALA A N 1
ATOM 2467 C CA . ALA A 1 318 ? -34.919 6.174 52.092 1.00 77.75 318 ALA A CA 1
ATOM 2468 C C . ALA A 1 318 ? -35.296 5.831 53.548 1.00 77.75 318 ALA A C 1
ATOM 2470 O O . ALA A 1 318 ? -35.903 6.641 54.243 1.00 77.75 318 ALA A O 1
ATOM 2471 N N . LYS A 1 319 ? -34.897 4.644 54.030 1.00 79.25 319 LYS A N 1
ATOM 2472 C CA . LYS A 1 319 ? -35.250 4.132 55.368 1.00 79.25 319 LYS A CA 1
ATOM 2473 C C . LYS A 1 319 ? -34.388 4.718 56.486 1.00 79.25 319 LYS A C 1
ATOM 2475 O O . LYS A 1 319 ? -34.883 4.978 57.573 1.00 79.25 319 LYS A O 1
ATOM 2480 N N . THR A 1 320 ? -33.092 4.896 56.234 1.00 78.56 320 THR A N 1
ATOM 2481 C CA . THR A 1 320 ? -32.114 5.276 57.274 1.00 78.56 320 THR A CA 1
ATOM 2482 C C . THR A 1 320 ? -31.604 6.708 57.138 1.00 78.56 320 THR A C 1
ATOM 2484 O O . THR A 1 320 ? -30.821 7.149 57.975 1.00 78.56 320 THR A O 1
ATOM 2487 N N . ARG A 1 321 ? -32.001 7.426 56.071 1.00 77.12 321 ARG A N 1
ATOM 2488 C CA . ARG A 1 321 ? -31.432 8.723 55.651 1.00 77.12 321 ARG A CA 1
ATOM 2489 C C . ARG A 1 321 ? -29.901 8.723 55.536 1.00 77.12 321 ARG A C 1
ATOM 2491 O O . ARG A 1 321 ? -29.269 9.777 55.543 1.00 77.12 321 ARG A O 1
ATOM 2498 N N . ARG A 1 322 ? -29.282 7.545 55.424 1.00 80.06 322 ARG A N 1
ATOM 2499 C CA . ARG A 1 322 ? -27.840 7.413 55.239 1.00 80.06 322 ARG A CA 1
ATOM 2500 C C . ARG A 1 322 ? -27.476 7.837 53.819 1.00 80.06 322 ARG A C 1
ATOM 2502 O O . ARG A 1 322 ? -28.050 7.329 52.856 1.00 80.06 322 ARG A O 1
ATOM 2509 N N . LEU A 1 323 ? -26.481 8.712 53.716 1.00 84.94 323 LEU A N 1
ATOM 2510 C CA . LEU A 1 323 ? -25.830 9.091 52.467 1.00 84.94 323 LEU A CA 1
ATOM 2511 C C . LEU A 1 323 ? -24.448 8.440 52.414 1.00 84.94 323 LEU A C 1
ATOM 2513 O O . LEU A 1 323 ? -23.636 8.622 53.321 1.00 84.94 323 LEU A O 1
ATOM 2517 N N . ALA A 1 324 ? -24.183 7.672 51.362 1.00 84.50 324 ALA A N 1
ATOM 2518 C CA . ALA A 1 324 ? -22.860 7.131 51.071 1.00 84.50 324 ALA A CA 1
ATOM 2519 C C . ALA A 1 324 ? -22.368 7.719 49.748 1.00 84.50 324 ALA A C 1
ATOM 2521 O O . ALA A 1 324 ? -23.059 7.620 48.738 1.00 84.50 324 ALA A O 1
ATOM 2522 N N . SER A 1 325 ? -21.190 8.342 49.765 1.00 85.06 325 SER A N 1
ATOM 2523 C CA . SER A 1 325 ? -20.565 8.936 48.585 1.00 85.06 325 SER A CA 1
ATOM 2524 C C . SER A 1 325 ? -19.241 8.238 48.307 1.00 85.06 325 SER A C 1
ATOM 2526 O O . SER A 1 325 ? -18.405 8.122 49.202 1.00 85.06 325 SER A O 1
ATOM 2528 N N . PHE A 1 326 ? -19.055 7.782 47.075 1.00 85.06 326 PHE A N 1
ATOM 2529 C CA . PHE A 1 326 ? -17.835 7.143 46.597 1.00 85.06 326 PHE A CA 1
ATOM 2530 C C . PHE A 1 326 ? -17.329 7.920 45.391 1.00 85.06 326 PHE A C 1
ATOM 2532 O O . PHE A 1 326 ? -18.086 8.139 44.452 1.00 85.06 326 PHE A O 1
ATOM 2539 N N . SER A 1 327 ? -16.059 8.308 45.394 1.00 84.06 327 SER A N 1
ATOM 2540 C CA . SER A 1 327 ? -15.410 8.896 44.223 1.00 84.06 327 SER A CA 1
ATOM 2541 C C . SER A 1 327 ? -14.404 7.902 43.669 1.00 84.06 327 SER A C 1
ATOM 2543 O O . SER A 1 327 ? -13.638 7.294 44.419 1.00 84.06 327 SER A O 1
ATOM 2545 N N . LEU A 1 328 ? -14.442 7.683 42.362 1.00 80.75 328 LEU A N 1
ATOM 2546 C CA . LEU A 1 328 ? -13.582 6.725 41.686 1.00 80.75 328 LEU A CA 1
ATOM 2547 C C . LEU A 1 328 ? -12.753 7.461 40.627 1.00 80.75 328 LEU A C 1
ATOM 2549 O O . LEU A 1 328 ? -13.340 8.213 39.862 1.00 80.75 328 LEU A O 1
ATOM 2553 N N . ASN A 1 329 ? -11.478 7.093 40.401 1.00 82.06 329 ASN A N 1
ATOM 2554 C CA . ASN A 1 329 ? -10.576 7.682 39.365 1.00 82.06 329 ASN A CA 1
ATOM 2555 C C . ASN A 1 329 ? -10.614 7.005 37.981 1.00 82.06 329 ASN A C 1
ATOM 2557 O O . ASN A 1 329 ? -10.307 5.816 37.899 1.00 82.06 329 ASN A O 1
ATOM 2561 N N . LEU A 1 330 ? -11.115 7.666 36.940 1.00 80.62 330 LEU A N 1
ATOM 2562 C CA . LEU A 1 330 ? -11.479 7.018 35.675 1.00 80.62 330 LEU A CA 1
ATOM 2563 C C . LEU A 1 330 ? -10.251 6.490 34.928 1.00 80.62 330 LEU A C 1
ATOM 2565 O O . LEU A 1 330 ? -9.156 7.030 35.027 1.00 80.62 330 LEU A O 1
ATOM 2569 N N . LEU A 1 331 ? -10.434 5.367 34.234 1.00 76.69 331 LEU A N 1
ATOM 2570 C CA . LEU A 1 331 ? -9.397 4.764 33.408 1.00 76.69 331 LEU A CA 1
ATOM 2571 C C . LEU A 1 331 ? -9.508 5.323 31.995 1.00 76.69 331 LEU A C 1
ATOM 2573 O O . LEU A 1 331 ? -10.606 5.427 31.447 1.00 76.69 331 LEU A O 1
ATOM 2577 N N . ILE A 1 332 ? -8.363 5.606 31.386 1.00 67.44 332 ILE A N 1
ATOM 2578 C CA . ILE A 1 332 ? -8.283 5.826 29.946 1.00 67.44 332 ILE A CA 1
ATOM 2579 C C . ILE A 1 332 ? -8.381 4.441 29.305 1.00 67.44 332 ILE A C 1
ATOM 2581 O O . ILE A 1 332 ? -7.478 3.622 29.457 1.00 67.44 332 ILE A O 1
ATOM 2585 N N . ILE A 1 333 ? -9.518 4.146 28.675 1.00 66.31 333 ILE A N 1
ATOM 2586 C CA . ILE A 1 333 ? -9.742 2.876 27.980 1.00 66.31 333 ILE A CA 1
ATOM 2587 C C . ILE A 1 333 ? -9.637 3.128 26.482 1.00 66.31 333 ILE A C 1
ATOM 2589 O O . ILE A 1 333 ? -10.389 3.935 25.932 1.00 66.31 333 ILE A O 1
ATOM 2593 N N . ASP A 1 334 ? -8.733 2.399 25.831 1.00 58.31 334 ASP A N 1
ATOM 2594 C CA . ASP A 1 334 ? -8.653 2.349 24.378 1.00 58.31 334 ASP A CA 1
ATOM 2595 C C . ASP A 1 334 ? -9.881 1.614 23.834 1.00 58.31 334 ASP A C 1
ATOM 2597 O O . ASP A 1 334 ? -10.089 0.422 24.060 1.00 58.31 334 ASP A O 1
ATOM 2601 N N . VAL A 1 335 ? -10.748 2.352 23.144 1.00 56.94 335 VAL A N 1
ATOM 2602 C CA . VAL A 1 335 ? -11.995 1.809 22.601 1.00 56.94 335 VAL A CA 1
ATOM 2603 C C . VAL A 1 335 ? -11.688 0.987 21.350 1.00 56.94 335 VAL A C 1
ATOM 2605 O O . VAL A 1 335 ? -11.562 1.518 20.240 1.00 56.94 335 VAL A O 1
ATOM 2608 N N . GLU A 1 336 ? -11.593 -0.329 21.509 1.00 51.16 336 GLU A N 1
ATOM 2609 C CA . GLU A 1 336 ? -11.540 -1.244 20.373 1.00 51.16 336 GLU A CA 1
ATOM 2610 C C . GLU A 1 336 ? -12.835 -1.193 19.543 1.00 51.16 336 GLU A C 1
ATOM 2612 O O . GLU A 1 336 ? -13.945 -1.003 20.043 1.00 51.16 336 GLU A O 1
ATOM 2617 N N . LYS A 1 337 ? -12.689 -1.336 18.219 1.00 44.50 337 LYS A N 1
ATOM 2618 C CA . LYS A 1 337 ? -13.803 -1.322 17.258 1.00 44.50 337 LYS A CA 1
ATOM 2619 C C . LYS A 1 337 ? -14.733 -2.491 17.479 1.00 44.50 337 LYS A C 1
ATOM 2621 O O . LYS A 1 337 ? -14.340 -3.627 17.243 1.00 44.50 337 LYS A O 1
ATOM 2626 N N . MET A 1 338 ? -15.994 -2.196 17.764 1.00 55.22 338 MET A N 1
ATOM 2627 C CA . MET A 1 338 ? -17.069 -3.157 17.587 1.00 55.22 338 MET A CA 1
ATOM 2628 C C . MET A 1 338 ? -18.173 -2.522 16.758 1.00 55.22 338 MET A C 1
ATOM 2630 O O . MET A 1 338 ? -18.810 -1.559 17.172 1.00 55.22 338 MET A O 1
ATOM 2634 N N . GLU A 1 339 ? -18.340 -3.026 15.543 1.00 48.62 339 GLU A N 1
ATOM 2635 C CA . GLU A 1 339 ? -19.538 -2.799 14.744 1.00 48.62 339 GLU A CA 1
ATOM 2636 C C . GLU A 1 339 ? -20.376 -4.064 14.889 1.00 48.62 339 GLU A C 1
ATOM 2638 O O . GLU A 1 339 ? -19.878 -5.160 14.639 1.00 48.62 339 GLU A O 1
ATOM 2643 N N . ILE A 1 340 ? -21.612 -3.917 15.365 1.00 59.34 340 ILE A N 1
ATOM 2644 C CA . ILE A 1 340 ? -22.573 -5.019 15.383 1.00 59.34 340 ILE A CA 1
ATOM 2645 C C . ILE A 1 340 ? -23.130 -5.100 13.959 1.00 59.34 340 ILE A C 1
ATOM 2647 O O . ILE A 1 340 ? -23.754 -4.125 13.532 1.00 59.34 340 ILE A O 1
ATOM 2651 N N . PRO A 1 341 ? -22.873 -6.178 13.199 1.00 55.50 341 PRO A N 1
ATOM 2652 C CA . PRO A 1 341 ? -23.451 -6.324 11.872 1.00 55.50 341 PRO A CA 1
ATOM 2653 C C . PRO A 1 341 ? -24.973 -6.464 11.988 1.00 55.50 341 PRO A C 1
ATOM 2655 O O . PRO A 1 341 ? -25.476 -7.141 12.886 1.00 55.50 341 PRO A O 1
ATOM 2658 N N . GLU A 1 342 ? -25.710 -5.826 11.083 1.00 51.84 342 GLU A N 1
ATOM 2659 C CA . GLU A 1 342 ? -27.135 -6.103 10.899 1.00 51.84 342 GLU A CA 1
ATOM 2660 C C . GLU A 1 342 ? -27.241 -7.430 10.141 1.00 51.84 342 GLU A C 1
ATOM 2662 O O . GLU A 1 342 ? -27.022 -7.484 8.934 1.00 51.84 342 GLU A O 1
ATOM 2667 N N . VAL A 1 343 ? -27.463 -8.520 10.879 1.00 71.94 343 VAL A N 1
ATOM 2668 C CA . VAL A 1 343 ? -27.614 -9.873 10.329 1.00 71.94 343 VAL A CA 1
ATOM 2669 C C . VAL A 1 343 ? -29.092 -10.244 10.370 1.00 71.94 343 VAL A C 1
ATOM 2671 O O . VAL A 1 343 ? -29.744 -10.089 11.406 1.00 71.94 343 VAL A O 1
ATOM 2674 N N . GLU A 1 344 ? -29.625 -10.722 9.249 1.00 75.12 344 GLU A N 1
ATOM 2675 C CA . GLU A 1 344 ? -30.932 -11.377 9.227 1.00 75.12 344 GLU A CA 1
ATOM 2676 C C . GLU A 1 344 ? -30.795 -12.769 9.852 1.00 75.12 344 GLU A C 1
ATOM 2678 O O . GLU A 1 344 ? -29.904 -13.534 9.497 1.00 75.12 344 GLU A O 1
ATOM 2683 N N . PHE A 1 345 ? -31.637 -13.071 10.841 1.00 82.81 345 PHE A N 1
ATOM 2684 C CA . PHE A 1 345 ? -31.607 -14.350 11.548 1.00 82.81 345 PHE A CA 1
ATOM 2685 C C . PHE A 1 345 ? -32.590 -15.326 10.907 1.00 82.81 345 PHE A C 1
ATOM 2687 O O . PHE A 1 345 ? -33.760 -14.976 10.746 1.00 82.81 345 PHE A O 1
ATOM 2694 N N . ASP A 1 346 ? -32.141 -16.556 10.654 1.00 87.00 346 ASP A N 1
ATOM 2695 C CA . ASP A 1 346 ? -32.963 -17.627 10.070 1.00 87.00 346 ASP A CA 1
ATOM 2696 C C . ASP A 1 346 ? -34.167 -18.000 10.955 1.00 87.00 346 ASP A C 1
ATOM 2698 O O . ASP A 1 346 ? -35.225 -18.376 10.458 1.00 87.00 346 ASP A O 1
ATOM 2702 N N . ALA A 1 347 ? -34.033 -17.866 12.280 1.00 87.56 347 ALA A N 1
ATOM 2703 C CA . ALA A 1 347 ? -35.095 -18.151 13.241 1.00 87.56 347 ALA A CA 1
ATOM 2704 C C . ALA A 1 347 ? -35.071 -17.194 14.445 1.00 87.56 347 ALA A C 1
ATOM 2706 O O . ALA A 1 347 ? -34.016 -16.736 14.891 1.00 87.56 347 ALA A O 1
ATOM 2707 N N . ARG A 1 348 ? -36.251 -16.923 15.025 1.00 88.69 348 ARG A N 1
ATOM 2708 C CA . ARG A 1 348 ? -36.410 -16.128 16.255 1.00 88.69 348 ARG A CA 1
ATOM 2709 C C . ARG A 1 348 ? -37.342 -16.832 17.237 1.00 88.69 348 ARG A C 1
ATOM 2711 O O . ARG A 1 348 ? -38.553 -16.845 17.044 1.00 88.69 348 ARG A O 1
ATOM 2718 N N . VAL A 1 349 ? -36.778 -17.334 18.331 1.00 88.62 349 VAL A N 1
ATOM 2719 C CA . VAL A 1 349 ? -37.517 -18.021 19.400 1.00 88.62 349 VAL A CA 1
ATOM 2720 C C . VAL A 1 349 ? -37.634 -17.110 20.626 1.00 88.62 349 VAL A C 1
ATOM 2722 O O . VAL A 1 349 ? -36.689 -16.402 20.975 1.00 88.62 349 VAL A O 1
ATOM 2725 N N . ARG A 1 350 ? -38.799 -17.107 21.283 1.00 91.56 350 ARG A N 1
ATOM 2726 C CA . ARG A 1 350 ? -39.024 -16.444 22.578 1.00 91.56 350 ARG A CA 1
ATOM 2727 C C . ARG A 1 350 ? -39.378 -17.501 23.614 1.00 91.56 350 ARG A C 1
ATOM 2729 O O . ARG A 1 350 ? -40.242 -18.328 23.358 1.00 91.56 350 ARG A O 1
ATOM 2736 N N . LEU A 1 351 ? -38.728 -17.441 24.768 1.00 92.19 351 LEU A N 1
ATOM 2737 C CA . LEU A 1 351 ? -38.903 -18.385 25.864 1.00 92.19 351 LEU A CA 1
ATOM 2738 C C . LEU A 1 351 ? -38.731 -17.677 27.209 1.00 92.19 351 LEU A C 1
ATOM 2740 O O . LEU A 1 351 ? -38.186 -16.569 27.270 1.00 92.19 351 LEU A O 1
ATOM 2744 N N . TYR A 1 352 ? -39.204 -18.316 28.275 1.00 94.44 352 TYR A N 1
ATOM 2745 C CA . TYR A 1 352 ? -39.040 -17.819 29.633 1.00 94.44 352 TYR A CA 1
ATOM 2746 C C . TYR A 1 352 ? -37.564 -17.892 30.051 1.00 94.44 352 TYR A C 1
ATOM 2748 O O . TYR A 1 352 ? -36.884 -18.899 29.850 1.00 94.44 352 TYR A O 1
ATOM 2756 N N . SER A 1 353 ? -37.027 -16.793 30.588 1.00 94.25 353 SER A N 1
ATOM 2757 C CA . SER A 1 353 ? -35.589 -16.675 30.874 1.00 94.25 353 SER A CA 1
ATOM 2758 C C . SER A 1 353 ? -35.119 -17.594 32.003 1.00 94.25 353 SER A C 1
ATOM 2760 O O . SER A 1 353 ? -33.987 -18.070 31.987 1.00 94.25 353 SER A O 1
ATOM 2762 N N . ASP A 1 354 ? -35.980 -17.824 32.987 1.00 94.44 354 ASP A N 1
ATOM 2763 C CA . ASP A 1 354 ? -35.780 -18.736 34.114 1.00 94.44 354 ASP A CA 1
ATOM 2764 C C . ASP A 1 354 ? -35.780 -20.202 33.669 1.00 94.44 354 ASP A C 1
ATOM 2766 O O . ASP A 1 354 ? -34.919 -20.980 34.094 1.00 94.44 354 ASP A O 1
ATOM 2770 N N . GLU A 1 355 ? -36.676 -20.559 32.749 1.00 94.44 355 GLU A N 1
ATOM 2771 C CA . GLU A 1 355 ? -36.686 -21.873 32.108 1.00 94.44 355 GLU A CA 1
ATOM 2772 C C . GLU A 1 355 ? -35.409 -22.087 31.285 1.00 94.44 355 GLU A C 1
ATOM 2774 O O . GLU A 1 355 ? -34.698 -23.072 31.494 1.00 94.44 355 GLU A O 1
ATOM 2779 N N . PHE A 1 356 ? -35.041 -21.125 30.430 1.00 93.75 356 PHE A N 1
ATOM 2780 C CA . PHE A 1 356 ? -33.813 -21.204 29.636 1.00 93.75 356 PHE A CA 1
ATOM 2781 C C . PHE A 1 356 ? -32.567 -21.362 30.508 1.00 93.75 356 PHE A C 1
ATOM 2783 O O . PHE A 1 356 ? -31.732 -22.231 30.259 1.00 93.75 356 PHE A O 1
ATOM 2790 N N . ALA A 1 357 ? -32.447 -20.550 31.561 1.00 92.56 357 ALA A N 1
ATOM 2791 C CA . ALA A 1 357 ? -31.328 -20.628 32.492 1.00 92.56 357 ALA A CA 1
ATOM 2792 C C . ALA A 1 357 ? -31.248 -22.005 33.171 1.00 92.56 357 ALA A C 1
ATOM 2794 O O . ALA A 1 357 ? -30.152 -22.541 33.353 1.00 92.56 357 ALA A O 1
ATOM 2795 N N . SER A 1 358 ? -32.398 -22.595 33.508 1.00 92.50 358 SER A N 1
ATOM 2796 C CA . SER A 1 358 ? -32.476 -23.935 34.096 1.00 92.50 358 SER A CA 1
ATOM 2797 C C . SER A 1 358 ? -32.049 -25.020 33.104 1.00 92.50 358 SER A C 1
ATOM 2799 O O . SER A 1 358 ? -31.252 -25.887 33.468 1.00 92.50 358 SER A O 1
ATOM 2801 N N . ILE A 1 359 ? -32.496 -24.932 31.845 1.00 92.56 359 ILE A N 1
ATOM 2802 C CA . ILE A 1 359 ? -32.097 -25.844 30.760 1.00 92.56 359 ILE A CA 1
ATOM 2803 C C . ILE A 1 359 ? -30.582 -25.789 30.543 1.00 92.56 359 ILE A C 1
ATOM 2805 O O . ILE A 1 359 ? -29.918 -26.824 30.581 1.00 92.56 359 ILE A O 1
ATOM 2809 N N . ILE A 1 360 ? -30.013 -24.589 30.380 1.00 92.50 360 ILE A N 1
ATOM 2810 C CA . ILE A 1 360 ? -28.567 -24.418 30.171 1.00 92.50 360 ILE A CA 1
ATOM 2811 C C . ILE A 1 360 ? -27.775 -24.976 31.356 1.00 92.50 360 ILE A C 1
ATOM 2813 O O . ILE A 1 360 ? -26.786 -25.678 31.156 1.00 92.50 360 ILE A O 1
ATOM 2817 N N . LYS A 1 361 ? -28.224 -24.734 32.594 1.00 90.69 361 LYS A N 1
ATOM 2818 C CA . LYS A 1 361 ? -27.568 -25.271 33.793 1.00 90.69 361 LYS A CA 1
ATOM 2819 C C . LYS A 1 361 ? -27.589 -26.803 33.835 1.00 90.69 361 LYS A C 1
ATOM 2821 O O . LYS A 1 361 ? -26.593 -27.401 34.233 1.00 90.69 361 LYS A O 1
ATOM 2826 N N . TYR A 1 362 ? -28.699 -27.423 33.435 1.00 90.12 362 TYR A N 1
ATOM 2827 C CA . TYR A 1 362 ? -28.830 -28.880 33.370 1.00 90.12 362 TYR A CA 1
ATOM 2828 C C . TYR A 1 362 ? -27.939 -29.492 32.278 1.00 90.12 362 TYR A C 1
ATOM 2830 O O . TYR A 1 362 ? -27.252 -30.481 32.523 1.00 90.12 362 TYR A O 1
ATOM 2838 N N . LEU A 1 363 ? -27.898 -28.885 31.089 1.00 90.75 363 LEU A N 1
ATOM 2839 C CA . LEU A 1 363 ? -27.077 -29.366 29.973 1.00 90.75 363 LEU A CA 1
ATOM 2840 C C . LEU A 1 363 ? -25.577 -29.202 30.238 1.00 90.75 363 LEU A C 1
ATOM 2842 O O . LEU A 1 363 ? -24.809 -30.118 29.958 1.00 90.75 363 LEU A O 1
ATOM 2846 N N . ASN A 1 364 ? -25.171 -28.092 30.859 1.00 89.75 364 ASN A N 1
ATOM 2847 C CA . ASN A 1 364 ? -23.770 -27.824 31.198 1.00 89.75 364 ASN A CA 1
ATOM 2848 C C . ASN A 1 364 ? -23.188 -28.825 32.217 1.00 89.75 364 ASN A C 1
ATOM 2850 O O . ASN A 1 364 ? -21.975 -28.945 32.341 1.00 89.75 364 ASN A O 1
ATOM 2854 N N . ALA A 1 365 ? -24.032 -29.558 32.953 1.00 86.06 365 ALA A N 1
ATOM 2855 C CA . ALA A 1 365 ? -23.578 -30.642 33.825 1.00 86.06 365 ALA A CA 1
ATOM 2856 C C . ALA A 1 365 ? -23.186 -31.917 33.051 1.00 86.06 365 ALA A C 1
ATOM 2858 O O . ALA A 1 365 ? -22.484 -32.762 33.600 1.00 86.06 365 ALA A O 1
ATOM 2859 N N . ASN A 1 366 ? -23.640 -32.061 31.801 1.00 84.00 366 ASN A N 1
ATOM 2860 C CA . ASN A 1 366 ? -23.528 -33.287 31.006 1.00 84.00 366 ASN A CA 1
ATOM 2861 C C . ASN A 1 366 ? -22.622 -33.142 29.767 1.00 84.00 366 ASN A C 1
ATOM 2863 O O . ASN A 1 366 ? -22.314 -34.143 29.124 1.00 84.00 366 ASN A O 1
ATOM 2867 N N . GLY A 1 367 ? -22.189 -31.926 29.420 1.00 86.19 367 GLY A N 1
ATOM 2868 C CA . GLY A 1 367 ? -21.296 -31.680 28.287 1.00 86.19 367 GLY A CA 1
ATOM 2869 C C . GLY A 1 367 ? -20.888 -30.213 28.137 1.00 86.19 367 GLY A C 1
ATOM 2870 O O . GLY A 1 367 ? -21.528 -29.321 28.688 1.00 86.19 367 GLY A O 1
ATOM 2871 N N . GLU A 1 368 ? -19.819 -29.970 27.373 1.00 86.19 368 GLU A N 1
ATOM 2872 C CA . GLU A 1 368 ? -19.228 -28.634 27.162 1.00 86.19 368 GLU A CA 1
ATOM 2873 C C . GLU A 1 368 ? -19.801 -27.893 25.940 1.00 86.19 368 GLU A C 1
ATOM 2875 O O . GLU A 1 368 ? -19.635 -26.683 25.807 1.00 86.19 368 GLU A O 1
ATOM 2880 N N . THR A 1 369 ? -20.469 -28.607 25.026 1.00 88.81 369 THR A N 1
ATOM 2881 C CA . THR A 1 369 ? -21.046 -28.048 23.793 1.00 88.81 369 THR A CA 1
ATOM 2882 C C . THR A 1 369 ? -22.547 -28.294 23.754 1.00 88.81 369 THR A C 1
ATOM 2884 O O . THR A 1 369 ? -23.004 -29.417 23.955 1.00 88.81 369 THR A O 1
ATOM 2887 N N . ILE A 1 370 ? -23.313 -27.243 23.461 1.00 89.62 370 ILE A N 1
ATOM 2888 C CA . ILE A 1 370 ? -24.771 -27.295 23.331 1.00 89.62 370 ILE A CA 1
ATOM 2889 C C . ILE A 1 370 ? -25.134 -26.947 21.888 1.00 89.62 370 ILE A C 1
ATOM 2891 O O . ILE A 1 370 ? -24.767 -25.883 21.391 1.00 89.62 370 ILE A O 1
ATOM 2895 N N . THR A 1 371 ? -25.875 -27.831 21.223 1.00 90.38 371 THR A N 1
ATOM 2896 C CA . THR A 1 371 ? -26.404 -27.597 19.874 1.00 90.38 371 THR A CA 1
ATOM 2897 C C . THR A 1 371 ? -27.880 -27.230 19.962 1.00 90.38 371 THR A C 1
ATOM 2899 O O . THR A 1 371 ? -28.670 -27.969 20.543 1.00 90.38 371 THR A O 1
ATOM 2902 N N . ILE A 1 372 ? -28.254 -26.092 19.375 1.00 90.25 372 ILE A N 1
ATOM 2903 C CA . ILE A 1 372 ? -29.647 -25.641 19.279 1.00 90.25 372 ILE A CA 1
ATOM 2904 C C . ILE A 1 372 ? -30.123 -25.918 17.853 1.00 90.25 372 ILE A C 1
ATOM 2906 O O . ILE A 1 372 ? -29.539 -25.406 16.902 1.00 90.25 372 ILE A O 1
ATOM 2910 N N . VAL A 1 373 ? -31.174 -26.726 17.712 1.00 92.31 373 VAL A N 1
ATOM 2911 C CA . VAL A 1 373 ? -31.804 -27.048 16.425 1.00 92.31 373 VAL A CA 1
ATOM 2912 C C . VAL A 1 373 ? -33.219 -26.486 16.432 1.00 92.31 373 VAL A C 1
ATOM 2914 O O . VAL A 1 373 ? -33.979 -26.740 17.364 1.00 92.31 373 VAL A O 1
ATOM 2917 N N . VAL A 1 374 ? -33.560 -25.721 15.397 1.00 91.81 374 VAL A N 1
ATOM 2918 C CA . VAL A 1 374 ? -34.916 -25.222 15.152 1.00 91.81 374 VAL A CA 1
ATOM 2919 C C . VAL A 1 374 ? -35.393 -25.862 13.853 1.00 91.81 374 VAL A C 1
ATOM 2921 O O . VAL A 1 374 ? -34.763 -25.671 12.817 1.00 91.81 374 VAL A O 1
ATOM 2924 N N . SER A 1 375 ? -36.455 -26.661 13.924 1.00 87.75 375 SER A N 1
ATOM 2925 C CA . SER A 1 375 ? -37.153 -27.207 12.756 1.00 87.75 375 SER A CA 1
ATOM 2926 C C . SER A 1 375 ? -38.446 -26.430 12.521 1.00 87.75 375 SER A C 1
ATOM 2928 O O . SER A 1 375 ? -39.043 -25.957 13.491 1.00 87.75 375 SER A O 1
ATOM 2930 N N . GLU A 1 376 ? -38.847 -26.303 11.255 1.00 65.38 376 GLU A N 1
ATOM 2931 C CA . GLU A 1 376 ? -40.142 -25.727 10.857 1.00 65.38 376 GLU A CA 1
ATOM 2932 C C . GLU A 1 376 ? -41.346 -26.491 11.418 1.00 65.38 376 GLU A C 1
ATOM 2934 O O . GLU A 1 376 ? -41.255 -27.737 11.561 1.00 65.38 376 GLU A O 1
#

Secondary structure (DSSP, 8-state):
--HHHHHHHHHHHHHHHHHHHHHHHHHTS-SS--TT-PPPPPPPGGGHHHHHHHHIIIIIIIIIIHHHHHHHHHHHHHHHHHHHHTTT-HHHHHH-GGG----SS-TT---HHHHHHHHHHHHHHHHHHHHHHHHGGG--SS----SS-----SGGGGT-S-HHHHHHHHHHHHHHHHHHSTTSHHHHT-GGGSHHHHHHHHHHHHHHHHHHHHHHHHHHHHHHHHHHHHHHHHHHHHHHS-TT-EEEEEE-TTSS-EEEEEE-GGGSSS---SS-------HHHHHHHHHHS-TTSEEEEEE-SSS-SEEEEEEE-TTT--EEEEEEE----------------S------HHHHHHHHHHHHTT-S--------

pLDDT: mean 82.13, std 12.51, range [40.22, 96.88]

Sequence (376 aa):
MTPEHEFLQASFKAVLVLLSGIAFRFSFTPPNNSGNSVSPPRPPLSEGFTALREWFMMAVLLDRAYPIERIFCLVAAINEALFILSTPIPSIRDVLPHLNVSTSINNTSLTPQFITSVLLSIAGGIFRVACYRALGNAFRYDCVPSESPTLVTHGPYSIVRHPSYVASWMAVIGSGLVHLIGGSWIIESGFLNTLIGKAMVYSWWGTFGTAIIGLTMRVGSEDELMKKQFGRNRQRSCQRRKPDDLCTQAKDTSHIAMVSIFLNQSAFARYRCHRAIMIGRSISSFCKLVKATRGDDKLTLRARDEVADALDLVSESAKTRRLASFSLNLLIIDVEKMEIPEVEFDARVRLYSDEFASIIKYLNANGETITIVVSE